Protein 3NFQ (pdb70)

Nearest PDB structures (foldseek):
  3nfq-assembly2_B  TM=1.005E+00  e=5.146E-19  Saccharomyces cerevisiae
  3o8z-assembly1_A  TM=9.812E-01  e=5.361E-17  Saccharomyces cerevisiae
  7xn7-assembly1_n  TM=9.294E-01  e=1.028E-11  Komagataella phaffii
  2xpp-assembly1_A  TM=8.435E-01  e=1.116E-07  Encephalitozoon cuniculi
  9eh1-assembly1_O  TM=8.289E-01  e=1.375E-07  Homo sapiens

InterPro domains:
  IPR017923 Transcription factor IIS, N-terminal [PF08711] (244-293)
  IPR017923 Transcription factor IIS, N-terminal [PS51319] (219-296)
  IPR035441 TFIIS/LEDGF domain superfamily [G3DSA:1.20.930.10] (183-290)
  IPR051037 RNA Polymerase II Transcription Factor IWS1 [PTHR46010] (23-402)

Sequence (286 aa):
DDLEQYLDEKILRLKDENIAAQLDIDTLNKRIETGDTSLIAQKVKLLPKVVSVLSKANLADTILDNNLLQSVRIWLEPLPDGSLPSFEIQKSLFAALNDLPVKTEHLKESGLGRVVIFYTKSKRVEAQLARLAEKLIAEWTRPIIDDLEQYLDEKILRLKDENIAAQLDIDTLNKRIETGDTSLIAQKVKLLPKVVSVLSKANLADTILDNNLLQSVRIWLEPLPDGSLPSFEIQKSLFAALNDLPVKTEHLKESGLGRVVIFYTKSKRVEAQLARLAEKLIAEWT

CATH classification: 1.20.5.170 (+1 more: 1.20.930.10)

B-factor: mean 34.69, std 15.18, range [10.26, 82.19]

Organism: Saccharomyces cerevisiae (strain ATCC 204508 / S288c) (NCBI:txid559292)

Foldseek 3Di:
DVVLVVLLVVLVVLLVLVVQLVQQVVQVVVCVVPVDPVGHGSCVVCLVVVLVQLQDPVSLCSCQVNLSLLSLQSQAAADPVRDGDDPVSLVSSLVSLLPHQAAPVSCVVNVNLVSLCVLLDDPVHDVVSNVSSVVSSCVRHDPPD/DVVLVVLLVVLVVLLVLCVQLVQQVVLVVVCVVVVDPVRHGRCVVCLVVVLVQLQDPVSLCSCQVNLSLLSLQSQAAADVVSDGHDPVSLVSSLVSLLPHPAEPVSCVSNVNLVSLVCLLPDPPHDVVSVVSSVVSNVVHD

Structure (mmCIF, N/CA/C/O backbone):
data_3NFQ
#
_entry.id   3NFQ
#
_cell.length_a   63.6
_cell.length_b   67.8
_cell.length_c   76.0
_cell.angle_alpha   90.0
_cell.angle_beta   90.0
_cell.angle_gamma   90.0
#
_symmetry.space_group_name_H-M   'P 21 21 21'
#
loop_
_entity.id
_entity.type
_entity.pdbx_description
1 polymer 'Transcription factor IWS1'
2 water water
#
loop_
_atom_site.group_PDB
_atom_site.id
_atom_site.type_symbol
_atom_site.label_atom_id
_atom_site.label_alt_id
_atom_site.label_comp_id
_atom_site.label_asym_id
_atom_site.label_entity_id
_atom_site.label_seq_id
_atom_site.pdbx_PDB_ins_code
_atom_site.Cartn_x
_atom_site.Cartn_y
_atom_site.Cartn_z
_atom_site.occupancy
_atom_site.B_iso_or_equiv
_atom_site.auth_seq_id
_atom_site.auth_comp_id
_atom_site.auth_asym_id
_atom_site.auth_atom_id
_atom_site.pdbx_PDB_model_num
ATOM 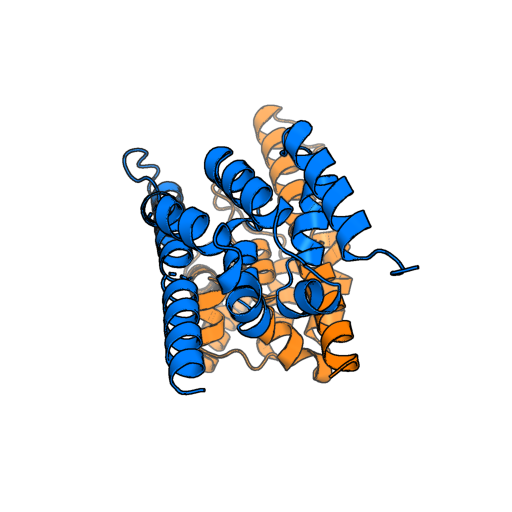1 N N . ASP A 1 8 ? 61.844 31.069 59.149 1.00 67.54 8 ASP A N 1
ATOM 2 C CA . ASP A 1 8 ? 61.786 30.310 57.849 1.00 67.67 8 ASP A CA 1
ATOM 3 C C . ASP A 1 8 ? 61.307 28.863 58.024 1.00 66.60 8 ASP A C 1
ATOM 4 O O . ASP A 1 8 ? 60.798 28.244 57.085 1.00 66.41 8 ASP A O 1
ATOM 9 N N . ASP A 1 9 ? 61.495 28.329 59.227 1.00 65.18 9 ASP A N 1
ATOM 10 C CA . ASP A 1 9 ? 60.677 27.228 59.701 1.00 63.69 9 ASP A CA 1
ATOM 11 C C . ASP A 1 9 ? 59.641 27.817 60.669 1.00 61.98 9 ASP A C 1
ATOM 12 O O . ASP A 1 9 ? 58.553 27.264 60.854 1.00 61.27 9 ASP A O 1
ATOM 17 N N . LEU A 1 10 ? 60.004 28.938 61.295 1.00 60.07 10 LEU A N 1
ATOM 18 C CA . LEU A 1 10 ? 59.048 29.756 62.027 1.00 58.45 10 LEU A CA 1
ATOM 19 C C . LEU A 1 10 ? 58.039 30.314 61.031 1.00 57.08 10 LEU A C 1
ATOM 20 O O . LEU A 1 10 ? 56.838 30.369 61.322 1.00 56.96 10 LEU A O 1
ATOM 25 N N . GLU A 1 11 ? 58.520 30.683 59.846 1.00 54.99 11 GLU A N 1
ATOM 26 C CA . GLU A 1 11 ? 57.646 31.182 58.785 1.00 53.48 11 GLU A CA 1
ATOM 27 C C . GLU A 1 11 ? 56.825 30.085 58.088 1.00 51.95 11 GLU A C 1
ATOM 28 O O . GLU A 1 11 ? 55.790 30.388 57.503 1.00 52.29 11 GLU A O 1
ATOM 34 N N . GLN A 1 12 ? 57.264 28.825 58.146 1.00 49.33 12 GLN A N 1
ATOM 35 C CA . GLN A 1 12 ? 56.473 27.717 57.594 1.00 47.08 12 GLN A CA 1
ATOM 36 C C . GLN A 1 12 ? 55.373 27.305 58.553 1.00 44.35 12 GLN A C 1
ATOM 37 O O . GLN A 1 12 ? 54.312 26.853 58.127 1.00 43.08 12 GLN A O 1
ATOM 43 N N . TYR A 1 13 ? 55.644 27.426 59.848 1.00 41.32 13 TYR A N 1
ATOM 44 C CA . TYR A 1 13 ? 54.651 27.167 60.867 1.00 39.87 13 TYR A CA 1
ATOM 45 C C . TYR A 1 13 ? 53.481 28.169 60.824 1.00 38.72 13 TYR A C 1
ATOM 46 O O . TYR A 1 13 ? 52.323 27.798 61.056 1.00 37.66 13 TYR A O 1
ATOM 55 N N . LEU A 1 14 ? 53.801 29.436 60.563 1.00 37.36 14 LEU A N 1
ATOM 56 C CA . LEU A 1 14 ? 52.781 30.472 60.426 1.00 36.51 14 LEU A CA 1
ATOM 57 C C . LEU A 1 14 ? 51.942 30.201 59.176 1.00 36.71 14 LEU A C 1
ATOM 58 O O . LEU A 1 14 ? 50.710 30.215 59.240 1.00 35.50 14 LEU A O 1
ATOM 63 N N . ASP A 1 15 ? 52.611 29.939 58.059 1.00 36.51 15 ASP A N 1
ATOM 64 C CA . ASP A 1 15 ? 51.928 29.563 56.817 1.00 38.05 15 ASP A CA 1
ATOM 65 C C . ASP A 1 15 ? 50.918 28.431 57.002 1.00 38.17 15 ASP A C 1
ATOM 66 O O . ASP A 1 15 ? 49.753 28.564 56.643 1.00 37.80 15 ASP A O 1
ATOM 71 N N . GLU A 1 16 ? 51.364 27.330 57.589 1.00 38.06 16 GLU A N 1
ATOM 72 C CA . GLU A 1 16 ? 50.516 26.184 57.811 1.00 39.04 16 GLU A CA 1
ATOM 73 C C . GLU A 1 16 ? 49.356 26.510 58.745 1.00 37.33 16 GLU A C 1
ATOM 74 O O . GLU A 1 16 ? 48.260 25.963 58.610 1.00 36.73 16 GLU A O 1
ATOM 80 N N . LYS A 1 17 ? 49.597 27.380 59.705 1.00 35.92 17 LYS A N 1
ATOM 81 C CA . LYS A 1 17 ? 48.551 27.777 60.630 1.00 35.25 17 LYS A CA 1
ATOM 82 C C . LYS A 1 17 ? 47.469 28.615 59.899 1.00 33.30 17 LYS A C 1
ATOM 83 O O . LYS A 1 17 ? 46.278 28.402 60.119 1.00 32.78 17 LYS A O 1
ATOM 89 N N . ILE A 1 18 ? 47.889 29.508 59.000 1.00 31.30 18 ILE A N 1
ATOM 90 C CA . ILE A 1 18 ? 46.939 30.312 58.191 1.00 29.72 18 ILE A CA 1
ATOM 91 C C . ILE A 1 18 ? 46.261 29.430 57.145 1.00 29.48 18 ILE A C 1
ATOM 92 O O . ILE A 1 18 ? 45.094 29.613 56.839 1.00 28.37 18 ILE A O 1
ATOM 97 N N . LEU A 1 19 ? 46.995 28.466 56.591 1.00 29.18 19 LEU A N 1
ATOM 98 C CA . LEU A 1 19 ? 46.402 27.567 55.588 1.00 28.58 19 LEU A CA 1
ATOM 99 C C . LEU A 1 19 ? 45.335 26.607 56.143 1.00 28.31 19 LEU A C 1
ATOM 100 O O . LEU A 1 19 ? 44.358 26.298 55.447 1.00 28.47 19 LEU A O 1
ATOM 105 N N . ARG A 1 20 ? 45.504 26.170 57.391 1.00 27.49 20 ARG A N 1
ATOM 106 C CA . ARG A 1 20 ? 44.514 25.412 58.123 1.00 28.40 20 ARG A CA 1
ATOM 107 C C . ARG A 1 20 ? 43.260 26.226 58.473 1.00 26.91 20 ARG A C 1
ATOM 108 O O . ARG A 1 20 ? 42.166 25.697 58.484 1.00 26.52 20 ARG A O 1
ATOM 116 N N . LEU A 1 21 ? 43.432 27.507 58.780 1.00 24.05 21 LEU A N 1
ATOM 117 C CA . LEU A 1 21 ? 42.272 28.363 58.994 1.00 22.02 21 LEU A CA 1
ATOM 118 C C . LEU A 1 21 ? 41.536 28.556 57.669 1.00 20.93 21 LEU A C 1
ATOM 119 O O . LEU A 1 21 ? 40.323 28.494 57.594 1.00 20.49 21 LEU A O 1
ATOM 124 N N . LYS A 1 22 ? 42.296 28.724 56.615 1.00 20.38 22 LYS A N 1
ATOM 125 C CA . LYS A 1 22 ? 41.729 28.882 55.299 1.00 21.33 22 LYS A CA 1
ATOM 126 C C . LYS A 1 22 ? 40.818 27.687 54.996 1.00 22.47 22 LYS A C 1
ATOM 127 O O . LYS A 1 22 ? 39.638 27.846 54.696 1.00 22.64 22 LYS A O 1
ATOM 133 N N . ASP A 1 23 ? 41.342 26.482 55.177 1.00 21.56 23 ASP A N 1
ATOM 134 C CA . ASP A 1 23 ? 40.535 25.257 55.027 1.00 22.41 23 ASP A CA 1
ATOM 135 C C . ASP A 1 23 ? 39.366 25.183 55.964 1.00 21.01 23 ASP A C 1
ATOM 136 O O . ASP A 1 23 ? 38.286 24.795 55.566 1.00 19.96 23 ASP A O 1
ATOM 141 N N . GLU A 1 24 ? 39.562 25.493 57.246 1.00 20.08 24 GLU A N 1
ATOM 142 C CA . GLU A 1 24 ? 38.438 25.465 58.142 1.00 20.06 24 GLU A CA 1
ATOM 143 C C . GLU A 1 24 ? 37.335 26.433 57.729 1.00 18.74 24 GLU A C 1
ATOM 144 O O . GLU A 1 24 ? 36.156 26.149 57.952 1.00 16.31 24 GLU A O 1
ATOM 158 N N . ASN A 1 26 ? 36.642 27.439 54.707 1.00 15.93 26 ASN A N 1
ATOM 159 C CA . ASN A 1 26 ? 35.935 26.908 53.536 1.00 17.28 26 ASN A CA 1
ATOM 160 C C . ASN A 1 26 ? 35.008 25.757 53.910 1.00 16.61 26 ASN A C 1
ATOM 161 O O . ASN A 1 26 ? 33.922 25.644 53.362 1.00 16.31 26 ASN A O 1
ATOM 166 N N . ILE A 1 27 ? 35.457 24.900 54.823 1.00 16.78 27 ILE A N 1
ATOM 167 C CA . ILE A 1 27 ? 34.615 23.766 55.264 1.00 17.09 27 ILE A CA 1
ATOM 168 C C . ILE A 1 27 ? 33.387 24.321 55.961 1.00 15.79 27 ILE A C 1
ATOM 169 O O . ILE A 1 27 ? 32.270 23.900 55.736 1.00 16.49 27 ILE A O 1
ATOM 174 N N . ALA A 1 28 ? 33.568 25.315 56.811 1.00 15.62 28 ALA A N 1
ATOM 175 C CA . ALA A 1 28 ? 32.378 25.900 57.464 1.00 14.50 28 ALA A CA 1
ATOM 176 C C . ALA A 1 28 ? 31.396 26.513 56.492 1.00 15.06 28 ALA A C 1
ATOM 177 O O . ALA A 1 28 ? 30.165 26.375 56.628 1.00 13.84 28 ALA A O 1
ATOM 179 N N . ALA A 1 29 ? 31.914 27.191 55.462 1.00 14.62 29 ALA A N 1
ATOM 180 C CA . ALA A 1 29 ? 31.036 27.817 54.513 1.00 14.34 29 ALA A CA 1
ATOM 181 C C . ALA A 1 29 ? 30.216 26.796 53.685 1.00 14.27 29 ALA A C 1
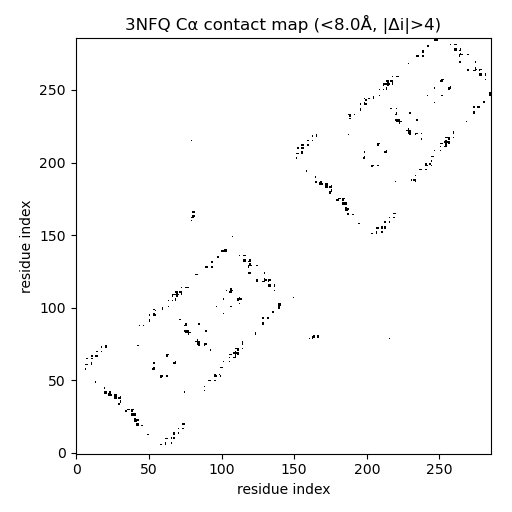ATOM 182 O O . ALA A 1 29 ? 29.004 27.010 53.402 1.00 14.96 29 ALA A O 1
ATOM 184 N N . GLN A 1 30 ? 30.897 25.723 53.268 1.00 15.15 30 GLN A N 1
ATOM 185 C CA . GLN A 1 30 ? 30.245 24.611 52.547 1.00 16.31 30 GLN A CA 1
ATOM 186 C C . GLN A 1 30 ? 29.227 23.909 53.433 1.00 15.99 30 GLN A C 1
ATOM 187 O O . GLN A 1 30 ? 28.113 23.670 53.039 1.00 15.05 30 GLN A O 1
ATOM 193 N N . LEU A 1 31 ? 29.593 23.608 54.661 1.00 15.94 31 LEU A N 1
ATOM 194 C CA . LEU A 1 31 ? 28.571 23.025 55.564 1.00 17.27 31 LEU A CA 1
ATOM 195 C C . LEU A 1 31 ? 27.326 23.894 55.718 1.00 18.07 31 LEU A C 1
ATOM 196 O O . LEU A 1 31 ? 26.189 23.392 55.667 1.00 17.99 31 LEU A O 1
ATOM 201 N N . ASP A 1 32 ? 27.521 25.196 55.927 1.00 16.72 32 ASP A N 1
ATOM 202 C CA . ASP A 1 32 ? 26.400 26.125 56.052 1.00 17.02 32 ASP A CA 1
ATOM 203 C C . ASP A 1 32 ? 25.560 26.200 54.756 1.00 18.88 32 ASP A C 1
ATOM 204 O O . ASP A 1 32 ? 24.342 26.250 54.806 1.00 20.41 32 ASP A O 1
ATOM 209 N N . ILE A 1 33 ? 26.198 26.199 53.600 1.00 19.27 33 ILE A N 1
ATOM 210 C CA . ILE A 1 33 ? 25.419 26.154 52.381 1.00 20.80 33 ILE A CA 1
ATOM 211 C C . ILE A 1 33 ? 24.538 24.856 52.329 1.00 21.93 33 ILE A C 1
ATOM 212 O O . ILE A 1 33 ? 23.351 24.892 51.918 1.00 22.28 33 ILE A O 1
ATOM 217 N N . ASP A 1 34 ? 25.111 23.715 52.734 1.00 22.29 34 ASP A N 1
ATOM 218 C CA . ASP A 1 34 ? 24.347 22.468 52.740 1.00 23.51 34 ASP A CA 1
ATOM 219 C C . ASP A 1 34 ? 23.153 22.624 53.644 1.00 23.53 34 ASP A C 1
ATOM 220 O O . ASP A 1 34 ? 22.037 22.236 53.278 1.00 23.16 34 ASP A O 1
ATOM 225 N N . THR A 1 35 ? 23.367 23.187 54.838 1.00 22.08 35 THR A N 1
ATOM 226 C CA . THR A 1 35 ? 22.270 23.375 55.780 1.00 23.40 35 THR A CA 1
ATOM 227 C C . THR A 1 35 ? 21.159 24.298 55.272 1.00 24.83 35 THR A C 1
ATOM 228 O O . THR A 1 35 ? 19.929 24.009 55.437 1.00 23.45 35 THR A O 1
ATOM 232 N N . LEU A 1 36 ? 21.581 25.408 54.666 1.00 26.48 36 LEU A N 1
ATOM 233 C CA . LEU A 1 36 ? 20.629 26.338 54.081 1.00 27.52 36 LEU A CA 1
ATOM 234 C C . LEU A 1 36 ? 19.776 25.623 53.033 1.00 29.60 36 LEU A C 1
ATOM 235 O O . LEU A 1 36 ? 18.545 25.721 53.068 1.00 30.83 36 LEU A O 1
ATOM 240 N N . ASN A 1 37 ? 20.411 24.916 52.106 1.00 30.84 37 ASN A N 1
ATOM 241 C CA . ASN A 1 37 ? 19.687 24.149 51.093 1.00 32.80 37 ASN A CA 1
ATOM 242 C C . ASN A 1 37 ? 18.689 23.138 51.683 1.00 34.43 37 ASN A C 1
ATOM 243 O O . ASN A 1 37 ? 17.589 23.001 51.165 1.00 34.76 37 ASN A O 1
ATOM 248 N N . LYS A 1 38 ? 19.085 22.444 52.749 1.00 34.61 38 LYS A N 1
ATOM 249 C CA . LYS A 1 38 ? 18.197 21.559 53.485 1.00 36.57 38 LYS A CA 1
ATOM 250 C C . LYS A 1 38 ? 17.011 22.297 54.132 1.00 37.17 38 LYS A C 1
ATOM 251 O O . LYS A 1 38 ? 15.859 21.853 54.023 1.00 36.67 38 LYS A O 1
ATOM 257 N N . ARG A 1 39 ? 17.282 23.417 54.811 1.00 37.61 39 ARG A N 1
ATOM 258 C CA . ARG A 1 39 ? 16.235 24.228 55.425 1.00 38.86 39 ARG A CA 1
ATOM 259 C C . ARG A 1 39 ? 15.231 24.675 54.364 1.00 39.86 39 ARG A C 1
ATOM 260 O O . ARG A 1 39 ? 14.027 24.715 54.627 1.00 39.61 39 ARG A O 1
ATOM 268 N N . ILE A 1 40 ? 15.748 25.004 53.180 1.00 40.84 40 ILE A N 1
ATOM 269 C CA . ILE A 1 40 ? 14.940 25.406 52.029 1.00 42.71 40 ILE A CA 1
ATOM 270 C C . ILE A 1 40 ? 14.125 24.212 51.506 1.00 43.55 40 ILE A C 1
ATOM 271 O O . ILE A 1 40 ? 12.909 24.282 51.395 1.00 44.44 40 ILE A O 1
ATOM 276 N N . GLU A 1 41 ? 14.795 23.115 51.183 1.00 44.78 41 GLU A N 1
ATOM 277 C CA . GLU A 1 41 ? 14.097 21.947 50.681 1.00 45.80 41 GLU A CA 1
ATOM 278 C C . GLU A 1 41 ? 13.009 21.439 51.623 1.00 45.58 41 GLU A C 1
ATOM 279 O O . GLU A 1 41 ? 11.902 21.133 51.179 1.00 46.44 41 GLU A O 1
ATOM 285 N N . THR A 1 42 ? 13.298 21.376 52.916 1.00 44.44 42 THR A N 1
ATOM 286 C CA . THR A 1 42 ? 12.377 20.778 53.887 1.00 43.23 42 THR A CA 1
ATOM 287 C C . THR A 1 42 ? 11.444 21.754 54.568 1.00 42.54 42 THR A C 1
ATOM 288 O O . THR A 1 42 ? 10.481 21.335 55.206 1.00 43.24 42 THR A O 1
ATOM 292 N N . GLY A 1 43 ? 11.719 23.053 54.462 1.00 40.97 43 GLY A N 1
ATOM 293 C CA . GLY A 1 43 ? 10.933 24.055 55.172 1.00 39.00 43 GLY A CA 1
ATOM 294 C C . GLY A 1 43 ? 10.992 23.985 56.690 1.00 37.86 43 GLY A C 1
ATOM 295 O O . GLY A 1 43 ? 10.181 24.629 57.382 1.00 37.98 43 GLY A O 1
ATOM 296 N N . ASP A 1 44 ? 11.971 23.246 57.220 1.00 37.27 44 ASP A N 1
ATOM 297 C CA . ASP A 1 44 ? 12.130 23.063 58.671 1.00 35.44 44 ASP A CA 1
ATOM 298 C C . ASP A 1 44 ? 12.971 24.174 59.285 1.00 35.87 44 ASP A C 1
ATOM 299 O O . ASP A 1 44 ? 14.189 24.228 59.101 1.00 35.97 44 ASP A O 1
ATOM 304 N N . THR A 1 45 ? 12.346 25.067 60.028 1.00 35.06 45 THR A N 1
ATOM 305 C CA . THR A 1 45 ? 13.063 26.259 60.434 1.00 35.45 45 THR A CA 1
ATOM 306 C C . THR A 1 45 ? 13.877 26.002 61.680 1.00 34.63 45 THR A C 1
ATOM 307 O O . THR A 1 45 ? 14.544 26.930 62.198 1.00 35.31 45 THR A O 1
ATOM 311 N N . SER A 1 46 ? 13.861 24.752 62.164 1.00 32.94 46 SER A N 1
ATOM 312 C CA . SER A 1 46 ? 14.725 24.401 63.316 1.00 31.73 46 SER A CA 1
ATOM 313 C C . SER A 1 46 ? 16.163 24.066 62.847 1.00 29.99 46 SER A C 1
ATOM 314 O O . SER A 1 46 ? 17.043 23.911 63.684 1.00 29.94 46 SER A O 1
ATOM 317 N N . LEU A 1 47 ? 16.357 23.943 61.529 1.00 28.21 47 LEU A N 1
ATOM 318 C CA . LEU A 1 47 ? 17.673 23.813 60.903 1.00 28.35 47 LEU A CA 1
ATOM 319 C C . LEU A 1 47 ? 18.244 25.184 60.611 1.00 27.94 47 LEU A C 1
ATOM 320 O O . LEU A 1 47 ? 17.647 25.963 59.853 1.00 28.89 47 LEU A O 1
ATOM 325 N N . ILE A 1 48 ? 19.402 25.473 61.187 1.00 26.11 48 ILE A N 1
ATOM 326 C CA . ILE A 1 48 ? 20.007 26.774 60.978 1.00 25.56 48 ILE A CA 1
ATOM 327 C C . ILE A 1 48 ? 21.518 26.615 60.836 1.00 24.11 48 ILE A C 1
ATOM 328 O O . ILE A 1 48 ? 22.144 25.871 61.594 1.00 22.70 48 ILE A O 1
ATOM 333 N N . ALA A 1 49 ? 22.094 27.338 59.883 1.00 23.18 49 ALA A N 1
ATOM 334 C CA . ALA A 1 49 ? 23.535 27.271 59.622 1.00 24.01 49 ALA A CA 1
ATOM 335 C C . ALA A 1 49 ? 24.349 27.932 60.770 1.00 26.42 49 ALA A C 1
ATOM 336 O O . ALA A 1 49 ? 24.101 29.065 61.198 1.00 28.15 49 ALA A O 1
ATOM 346 N N . GLN A 1 51 ? 28.017 26.959 61.267 1.00 21.46 51 GLN A N 1
ATOM 347 C CA . GLN A 1 51 ? 29.437 26.651 61.295 1.00 18.48 51 GLN A CA 1
ATOM 348 C C . GLN A 1 51 ? 30.319 27.908 61.237 1.00 18.93 51 GLN A C 1
ATOM 349 O O . GLN A 1 51 ? 31.300 28.004 61.980 1.00 19.08 51 GLN A O 1
ATOM 355 N N . LYS A 1 52 ? 30.021 28.806 60.307 1.00 18.15 52 LYS A N 1
ATOM 356 C CA . LYS A 1 52 ? 30.758 30.077 60.236 1.00 18.39 52 LYS A CA 1
ATOM 357 C C . LYS A 1 52 ? 30.698 30.871 61.544 1.00 18.92 52 LYS A C 1
ATOM 358 O O . LYS A 1 52 ? 31.739 31.314 62.025 1.00 18.70 52 LYS A O 1
ATOM 364 N N . VAL A 1 53 ? 29.516 31.019 62.130 1.00 20.59 53 VAL A N 1
ATOM 365 C CA . VAL A 1 53 ? 29.426 31.800 63.398 1.00 23.20 53 VAL A CA 1
ATOM 366 C C . VAL A 1 53 ? 30.196 31.173 64.503 1.00 24.00 53 VAL A C 1
ATOM 367 O O . VAL A 1 53 ? 30.753 31.874 65.335 1.00 23.29 53 VAL A O 1
ATOM 371 N N . LYS A 1 54 ? 30.278 29.841 64.523 1.00 23.23 54 LYS A N 1
ATOM 372 C CA . LYS A 1 54 ? 31.094 29.228 65.546 1.00 23.15 54 LYS A CA 1
ATOM 373 C C . LYS A 1 54 ? 32.557 29.482 65.345 1.00 23.77 54 LYS A C 1
ATOM 374 O O . LYS A 1 54 ? 33.301 29.507 66.309 1.00 22.80 54 LYS A O 1
ATOM 380 N N . LEU A 1 55 ? 32.998 29.554 64.073 1.00 21.22 55 LEU A N 1
ATOM 381 C CA . LEU A 1 55 ? 34.375 29.795 63.761 1.00 20.28 55 LEU A CA 1
ATOM 382 C C . LEU A 1 55 ? 34.719 31.298 63.775 1.00 19.83 55 LEU A C 1
ATOM 383 O O . LEU A 1 55 ? 35.870 31.650 63.881 1.00 22.42 55 LEU A O 1
ATOM 388 N N . LEU A 1 56 ? 33.737 32.165 63.654 1.00 19.57 56 LEU A N 1
ATOM 389 C CA . LEU A 1 56 ? 34.014 33.610 63.494 1.00 20.09 56 LEU A CA 1
ATOM 390 C C . LEU A 1 56 ? 34.994 34.237 64.521 1.00 21.72 56 LEU A C 1
ATOM 391 O O . LEU A 1 56 ? 35.895 34.969 64.146 1.00 22.21 56 LEU A O 1
ATOM 396 N N . PRO A 1 57 ? 34.812 33.956 65.815 1.00 23.29 57 PRO A N 1
ATOM 397 C CA . PRO A 1 57 ? 35.749 34.471 66.843 1.00 24.52 57 PRO A CA 1
ATOM 398 C C . PRO A 1 57 ? 37.222 34.193 66.525 1.00 24.19 57 PRO A C 1
ATOM 399 O O . PRO A 1 57 ? 38.072 35.050 66.713 1.00 25.28 57 PRO A O 1
ATOM 403 N N . LYS A 1 58 ? 37.536 33.008 66.050 1.00 24.40 58 LYS A N 1
ATOM 404 C CA . LYS A 1 58 ? 38.886 32.691 65.666 1.00 24.76 58 LYS A CA 1
ATOM 405 C C . LYS A 1 58 ? 39.331 33.456 64.450 1.00 23.84 58 LYS A C 1
ATOM 406 O O . LYS A 1 58 ? 40.480 33.925 64.383 1.00 23.83 58 LYS A O 1
ATOM 412 N N . VAL A 1 59 ? 38.429 33.624 63.473 1.00 21.06 59 VAL A N 1
ATOM 413 C CA . VAL A 1 59 ? 38.810 34.327 62.289 1.00 20.26 59 VAL A CA 1
ATOM 414 C C . VAL A 1 59 ? 39.144 35.800 62.598 1.00 20.32 59 VAL A C 1
ATOM 415 O O . VAL A 1 59 ? 40.144 36.359 62.112 1.00 22.22 59 VAL A O 1
ATOM 419 N N . VAL A 1 60 ? 38.274 36.426 63.366 1.00 22.13 60 VAL A N 1
ATOM 420 C CA . VAL A 1 60 ? 38.454 37.817 63.805 1.00 22.37 60 VAL A CA 1
ATOM 421 C C . VAL A 1 60 ? 39.757 37.935 64.606 1.00 23.85 60 VAL A C 1
ATOM 422 O O . VAL A 1 60 ? 40.550 38.847 64.393 1.00 23.22 60 VAL A O 1
ATOM 426 N N . SER A 1 61 ? 39.968 37.024 65.539 1.00 25.74 61 SER A N 1
ATOM 427 C CA . SER A 1 61 ? 41.209 37.006 66.324 1.00 27.51 61 SER A CA 1
ATOM 428 C C . SER A 1 61 ? 42.485 36.998 65.479 1.00 27.50 61 SER A C 1
ATOM 429 O O . SER A 1 61 ? 43.348 37.879 65.596 1.00 27.34 61 SER A O 1
ATOM 432 N N . VAL A 1 62 ? 42.597 36.015 64.600 1.00 27.36 62 VAL A N 1
ATOM 433 C CA . VAL A 1 62 ? 43.700 35.920 63.653 1.00 26.88 62 VAL A CA 1
ATOM 434 C C . VAL A 1 62 ? 43.815 37.142 62.773 1.00 27.54 62 VAL A C 1
ATOM 435 O O . VAL A 1 62 ? 44.914 37.710 62.651 1.00 27.59 62 VAL A O 1
ATOM 439 N N . LEU A 1 63 ? 42.710 37.570 62.145 1.00 26.25 63 LEU A N 1
ATOM 440 C CA . LEU A 1 63 ? 42.782 38.696 61.228 1.00 25.60 63 LEU A CA 1
ATOM 441 C C . LEU A 1 63 ? 43.217 39.979 61.969 1.00 25.56 63 LEU A C 1
ATOM 442 O O . LEU A 1 63 ? 43.728 40.888 61.355 1.00 25.56 63 LEU A O 1
ATOM 447 N N . SER A 1 64 ? 43.037 40.022 63.291 1.00 26.34 64 SER A N 1
ATOM 448 C CA . SER A 1 64 ? 43.336 41.232 64.053 1.00 28.23 64 SER A CA 1
ATOM 449 C C . SER A 1 64 ? 44.807 41.299 64.466 1.00 28.79 64 SER A C 1
ATOM 450 O O . SER A 1 64 ? 45.254 42.336 64.958 1.00 30.69 64 SER A O 1
ATOM 453 N N . LYS A 1 65 ? 45.559 40.225 64.296 1.00 28.60 65 LYS A N 1
ATOM 454 C CA . LYS A 1 65 ? 46.950 40.205 64.770 1.00 29.83 65 LYS A CA 1
ATOM 455 C C . LYS A 1 65 ? 47.919 40.823 63.799 1.00 29.25 65 LYS A C 1
ATOM 456 O O . LYS A 1 65 ? 48.129 40.318 62.705 1.00 28.49 65 LYS A O 1
ATOM 462 N N . ALA A 1 66 ? 48.484 41.965 64.203 1.00 29.94 66 ALA A N 1
ATOM 463 C CA . ALA A 1 66 ? 49.371 42.748 63.346 1.00 30.31 66 ALA A CA 1
ATOM 464 C C . ALA A 1 66 ? 50.481 41.896 62.745 1.00 30.23 66 ALA A C 1
ATOM 465 O O . ALA A 1 66 ? 50.775 41.995 61.557 1.00 29.76 66 ALA A O 1
ATOM 467 N N . ASN A 1 67 ? 51.103 41.033 63.535 1.00 31.95 67 ASN A N 1
ATOM 468 C CA . ASN A 1 67 ? 52.230 40.282 62.959 1.00 33.85 67 ASN A CA 1
ATOM 469 C C . ASN A 1 67 ? 51.836 39.102 62.126 1.00 33.43 67 ASN A C 1
ATOM 470 O O . ASN A 1 67 ? 52.705 38.379 61.624 1.00 33.48 67 ASN A O 1
ATOM 475 N N . LEU A 1 68 ? 50.531 38.902 61.963 1.00 31.52 68 LEU A N 1
ATOM 476 C CA . LEU A 1 68 ? 50.078 37.862 61.062 1.00 30.03 68 LEU A CA 1
ATOM 477 C C . LEU A 1 68 ? 49.713 38.409 59.690 1.00 29.00 68 LEU A C 1
ATOM 478 O O . LEU A 1 68 ? 49.442 37.616 58.779 1.00 26.62 68 LEU A O 1
ATOM 483 N N . ALA A 1 69 ? 49.740 39.750 59.503 1.00 27.80 69 ALA A N 1
ATOM 484 C CA . ALA A 1 69 ? 49.299 40.358 58.223 1.00 27.76 69 ALA A CA 1
ATOM 485 C C . ALA A 1 69 ? 49.963 39.801 56.975 1.00 28.26 69 ALA A C 1
ATOM 486 O O . ALA A 1 69 ? 49.301 39.461 55.973 1.00 26.65 69 ALA A O 1
ATOM 488 N N . ASP A 1 70 ? 51.293 39.748 57.013 1.00 27.73 70 ASP A N 1
ATOM 489 C CA . ASP A 1 70 ? 52.068 39.169 55.925 1.00 28.82 70 ASP A CA 1
ATOM 490 C C . ASP A 1 70 ? 51.647 37.757 55.610 1.00 26.92 70 ASP A C 1
ATOM 491 O O . ASP A 1 70 ? 51.403 37.450 54.448 1.00 27.52 70 ASP A O 1
ATOM 496 N N . THR A 1 71 ? 51.542 36.895 56.626 1.00 26.59 71 THR A N 1
ATOM 497 C CA . THR A 1 71 ? 51.161 35.496 56.395 1.00 27.06 71 THR A CA 1
ATOM 498 C C . THR A 1 71 ? 49.737 35.370 55.815 1.00 25.51 71 THR A C 1
ATOM 499 O O . THR A 1 71 ? 49.494 34.567 54.906 1.00 25.75 71 THR A O 1
ATOM 503 N N . ILE A 1 72 ? 48.816 36.155 56.384 1.00 23.78 72 ILE A N 1
ATOM 504 C CA . ILE A 1 72 ? 47.411 36.235 55.912 1.00 21.86 72 ILE A CA 1
ATOM 505 C C . ILE A 1 72 ? 47.426 36.627 54.459 1.00 21.92 72 ILE A C 1
ATOM 506 O O . ILE A 1 72 ? 46.811 35.951 53.621 1.00 21.94 72 ILE A O 1
ATOM 511 N N . LEU A 1 73 ? 48.133 37.699 54.144 1.00 22.24 73 LEU A N 1
ATOM 512 C CA . LEU A 1 73 ? 48.114 38.198 52.753 1.00 24.54 73 LEU A CA 1
ATOM 513 C C . LEU A 1 73 ? 48.863 37.277 51.798 1.00 26.72 73 LEU A C 1
ATOM 514 O O . LEU A 1 73 ? 48.428 37.042 50.657 1.00 27.62 73 LEU A O 1
ATOM 519 N N . ASP A 1 74 ? 50.003 36.762 52.231 1.00 28.52 74 ASP A N 1
ATOM 520 C CA . ASP A 1 74 ? 50.799 35.879 51.358 1.00 30.04 74 ASP A CA 1
ATOM 521 C C . ASP A 1 74 ? 50.137 34.541 51.065 1.00 29.77 74 ASP A C 1
ATOM 522 O O . ASP A 1 74 ? 50.352 33.995 49.991 1.00 31.73 74 ASP A O 1
ATOM 527 N N . ASN A 1 75 ? 49.334 34.007 51.988 1.00 28.58 75 ASN A N 1
ATOM 528 C CA . ASN A 1 75 ? 48.648 32.717 51.780 1.00 26.23 75 ASN A CA 1
ATOM 529 C C . ASN A 1 75 ? 47.205 32.773 51.260 1.00 26.09 75 ASN A C 1
ATOM 530 O O . ASN A 1 75 ? 46.490 31.777 51.341 1.00 25.11 75 ASN A O 1
ATOM 535 N N . ASN A 1 76 ? 46.783 33.943 50.772 1.00 24.33 76 ASN A N 1
ATOM 536 C CA . ASN A 1 76 ? 45.476 34.133 50.164 1.00 23.60 76 ASN A CA 1
ATOM 537 C C . ASN A 1 76 ? 44.337 33.742 51.103 1.00 20.81 76 ASN A C 1
ATOM 538 O O . ASN A 1 76 ? 43.309 33.222 50.666 1.00 20.89 76 ASN A O 1
ATOM 543 N N . LEU A 1 77 ? 44.495 33.988 52.401 1.00 19.76 77 LEU A N 1
ATOM 544 C CA . LEU A 1 77 ? 43.386 33.818 53.299 1.00 19.89 77 LEU A CA 1
ATOM 545 C C . LEU A 1 77 ? 42.182 34.705 52.911 1.00 18.56 77 LEU A C 1
ATOM 546 O O . LEU A 1 77 ? 41.028 34.368 53.166 1.00 18.97 77 LEU A O 1
ATOM 551 N N . LEU A 1 78 ? 42.437 35.833 52.274 1.00 17.06 78 LEU A N 1
ATOM 552 C CA . LEU A 1 78 ? 41.308 36.694 51.835 1.00 16.50 78 LEU A CA 1
ATOM 553 C C . LEU A 1 78 ? 40.344 35.994 50.884 1.00 14.52 78 LEU A C 1
ATOM 554 O O . LEU A 1 78 ? 39.202 36.364 50.739 1.00 14.37 78 LEU A O 1
ATOM 559 N N . GLN A 1 79 ? 40.802 34.925 50.253 1.00 16.50 79 GLN A N 1
ATOM 560 C CA . GLN A 1 79 ? 39.891 34.135 49.420 1.00 15.59 79 GLN A CA 1
ATOM 561 C C . GLN A 1 79 ? 38.769 33.550 50.242 1.00 15.67 79 GLN A C 1
ATOM 562 O O . GLN A 1 79 ? 37.623 33.517 49.835 1.00 15.22 79 GLN A O 1
ATOM 568 N N . SER A 1 80 ? 39.131 32.968 51.366 1.00 15.55 80 SER A N 1
ATOM 569 C CA . SER A 1 80 ? 38.128 32.426 52.280 1.00 16.46 80 SER A CA 1
ATOM 570 C C . SER A 1 80 ? 37.241 33.511 52.902 1.00 15.21 80 SER A C 1
ATOM 571 O O . SER A 1 80 ? 36.077 33.264 53.112 1.00 13.65 80 SER A O 1
ATOM 574 N N . VAL A 1 81 ? 37.812 34.673 53.213 1.00 14.13 81 VAL A N 1
ATOM 575 C CA . VAL A 1 81 ? 37.007 35.835 53.682 1.00 13.85 81 VAL A CA 1
ATOM 576 C C . VAL A 1 81 ? 36.025 36.230 52.630 1.00 12.52 81 VAL A C 1
ATOM 577 O O . VAL A 1 81 ? 34.841 36.445 52.889 1.00 12.98 81 VAL A O 1
ATOM 581 N N . ARG A 1 82 ? 36.482 36.248 51.387 1.00 13.29 82 ARG A N 1
ATOM 582 C CA . ARG A 1 82 ? 35.604 36.588 50.321 1.00 12.29 82 ARG A CA 1
ATOM 583 C C . ARG A 1 82 ? 34.485 35.594 50.185 1.00 12.55 82 ARG A C 1
ATOM 584 O O . ARG A 1 82 ? 33.345 35.974 49.901 1.00 12.27 82 ARG A O 1
ATOM 592 N N . ILE A 1 83 ? 34.791 34.306 50.354 1.00 12.24 83 ILE A N 1
ATOM 593 C CA . ILE A 1 83 ? 33.707 33.282 50.261 1.00 12.92 83 ILE A CA 1
ATOM 594 C C . ILE A 1 83 ? 32.628 33.484 51.352 1.00 12.89 83 ILE A C 1
ATOM 595 O O . ILE A 1 83 ? 31.426 33.317 51.111 1.00 12.01 83 ILE A O 1
ATOM 600 N N . TRP A 1 84 ? 33.055 33.824 52.573 1.00 12.28 84 TRP A N 1
ATOM 601 C CA . TRP A 1 84 ? 32.062 34.177 53.592 1.00 12.38 84 TRP A CA 1
ATOM 602 C C . TRP A 1 84 ? 31.181 35.376 53.233 1.00 12.71 84 TRP A C 1
ATOM 603 O O . TRP A 1 84 ? 29.996 35.370 53.528 1.00 13.36 84 TRP A O 1
ATOM 614 N N . LEU A 1 85 ? 31.730 36.384 52.548 1.00 13.46 85 LEU A N 1
ATOM 615 C CA . LEU A 1 85 ? 30.995 37.637 52.304 1.00 12.11 85 LEU A CA 1
ATOM 616 C C . LEU A 1 85 ? 30.148 37.546 51.048 1.00 12.44 85 LEU A C 1
ATOM 617 O O . LEU A 1 85 ? 29.168 38.273 50.904 1.00 12.19 85 LEU A O 1
ATOM 622 N N . GLU A 1 86 ? 30.556 36.698 50.118 1.00 14.21 86 GLU A N 1
ATOM 623 C CA . GLU A 1 86 ? 29.940 36.776 48.791 1.00 15.91 86 GLU A CA 1
ATOM 624 C C . GLU A 1 86 ? 28.472 36.413 48.792 1.00 16.00 86 GLU A C 1
ATOM 625 O O . GLU A 1 86 ? 28.012 35.546 49.568 1.00 16.27 86 GLU A O 1
ATOM 631 N N . PRO A 1 87 ? 27.703 37.074 47.911 1.00 15.63 87 PRO A N 1
ATOM 632 C CA . PRO A 1 87 ? 26.289 36.798 47.836 1.00 15.37 87 PRO A CA 1
ATOM 633 C C . PRO A 1 87 ? 26.048 35.454 47.219 1.00 16.18 87 PRO A C 1
ATOM 634 O O . PRO A 1 87 ? 26.834 34.989 46.375 1.00 15.86 87 PRO A O 1
ATOM 638 N N . LEU A 1 88 ? 24.923 34.863 47.584 1.00 17.63 88 LEU A N 1
ATOM 639 C CA . LEU A 1 88 ? 24.512 33.622 46.954 1.00 19.66 88 LEU A CA 1
ATOM 640 C C . LEU A 1 88 ? 23.869 34.061 45.645 1.00 18.90 88 LEU A C 1
ATOM 641 O O . LEU A 1 88 ? 23.629 35.247 45.442 1.00 20.09 88 LEU A O 1
ATOM 646 N N . PRO A 1 89 ? 23.581 33.103 44.771 1.00 21.22 89 PRO A N 1
ATOM 647 C CA . PRO A 1 89 ? 22.978 33.425 43.469 1.00 22.57 89 PRO A CA 1
ATOM 648 C C . PRO A 1 89 ? 21.659 34.214 43.498 1.00 24.70 89 PRO A C 1
ATOM 649 O O . PRO A 1 89 ? 21.433 35.068 42.612 1.00 26.68 89 PRO A O 1
ATOM 653 N N . ASP A 1 90 ? 20.815 34.000 44.510 1.00 25.93 90 ASP A N 1
ATOM 654 C CA . ASP A 1 90 ? 19.608 34.836 44.720 1.00 26.89 90 ASP A CA 1
ATOM 655 C C . ASP A 1 90 ? 19.867 36.214 45.289 1.00 27.39 90 ASP A C 1
ATOM 656 O O . ASP A 1 90 ? 18.935 37.015 45.474 1.00 27.12 90 ASP A O 1
ATOM 661 N N . GLY A 1 91 ? 21.142 36.513 45.557 1.00 26.69 91 GLY A N 1
ATOM 662 C CA . GLY A 1 91 ? 21.531 37.840 45.964 1.00 25.34 91 GLY A CA 1
ATOM 663 C C . GLY A 1 91 ? 21.631 38.005 47.460 1.00 25.73 91 GLY A C 1
ATOM 664 O O . GLY A 1 91 ? 22.033 39.071 47.928 1.00 26.07 91 GLY A O 1
ATOM 665 N N . SER A 1 92 ? 21.310 36.946 48.206 1.00 24.63 92 SER A N 1
ATOM 666 C CA . SER A 1 92 ? 21.268 37.054 49.671 1.00 24.98 92 SER A CA 1
ATOM 667 C C . SER A 1 92 ? 22.675 37.020 50.294 1.00 23.19 92 SER A C 1
ATOM 668 O O . SER A 1 92 ? 23.629 36.464 49.728 1.00 22.93 92 SER A O 1
ATOM 671 N N . LEU A 1 93 ? 22.783 37.612 51.482 1.00 21.94 93 LEU A N 1
ATOM 672 C CA . LEU A 1 93 ? 24.050 37.884 52.081 1.00 19.90 93 LEU A CA 1
ATOM 673 C C . LEU A 1 93 ? 24.194 37.132 53.414 1.00 18.47 93 LEU A C 1
ATOM 674 O O . LEU A 1 93 ? 23.186 36.677 53.971 1.00 19.13 93 LEU A O 1
ATOM 679 N N . PRO A 1 94 ? 25.426 36.988 53.911 1.00 16.61 94 PRO A N 1
ATOM 680 C CA . PRO A 1 94 ? 25.504 36.409 55.283 1.00 15.28 94 PRO A CA 1
ATOM 681 C C . PRO A 1 94 ? 24.896 37.360 56.282 1.00 15.46 94 PRO A C 1
ATOM 682 O O . PRO A 1 94 ? 24.491 38.472 55.957 1.00 15.06 94 PRO A O 1
ATOM 686 N N . SER A 1 95 ? 24.899 36.956 57.562 1.00 15.12 95 SER A N 1
ATOM 687 C CA . SER A 1 95 ? 24.271 37.771 58.539 1.00 16.17 95 SER A CA 1
ATOM 688 C C . SER A 1 95 ? 25.027 39.083 58.710 1.00 16.07 95 SER A C 1
ATOM 689 O O . SER A 1 95 ? 26.235 39.188 58.389 1.00 15.51 95 SER A O 1
ATOM 692 N N . PHE A 1 96 ? 24.335 40.064 59.295 1.00 16.16 96 PHE A N 1
ATOM 693 C CA . PHE A 1 96 ? 24.921 41.323 59.614 1.00 16.33 96 PHE A CA 1
ATOM 694 C C . PHE A 1 96 ? 26.167 41.144 60.484 1.00 16.65 96 PHE A C 1
ATOM 695 O O . PHE A 1 96 ? 27.171 41.830 60.294 1.00 15.80 96 PHE A O 1
ATOM 703 N N . GLU A 1 97 ? 26.088 40.248 61.481 1.00 15.96 97 GLU A N 1
ATOM 704 C CA . GLU A 1 97 ? 27.230 40.035 62.358 1.00 17.08 97 GLU A CA 1
ATOM 705 C C . GLU A 1 97 ? 28.492 39.547 61.657 1.00 17.48 97 GLU A C 1
ATOM 706 O O . GLU A 1 97 ? 29.588 39.997 61.974 1.00 17.71 97 GLU A O 1
ATOM 712 N N . ILE A 1 98 ? 28.323 38.668 60.663 1.00 15.90 98 ILE A N 1
ATOM 713 C CA . ILE A 1 98 ? 29.459 38.225 59.847 1.00 15.09 98 ILE A CA 1
ATOM 714 C C . ILE A 1 98 ? 29.989 39.382 58.958 1.00 15.29 98 ILE A C 1
ATOM 715 O O . ILE A 1 98 ? 31.203 39.596 58.839 1.00 14.22 98 ILE A O 1
ATOM 720 N N . GLN A 1 99 ? 29.079 40.141 58.348 1.00 14.67 99 GLN A N 1
ATOM 721 C CA . GLN A 1 99 ? 29.512 41.254 57.498 1.00 16.08 99 GLN A CA 1
ATOM 722 C C . GLN A 1 99 ? 30.292 42.265 58.316 1.00 16.21 99 GLN A C 1
ATOM 723 O O . GLN A 1 99 ? 31.384 42.642 57.955 1.00 17.28 99 GLN A O 1
ATOM 729 N N . LYS A 1 100 ? 29.723 42.681 59.436 1.00 15.83 100 LYS A N 1
ATOM 730 C CA . LYS A 1 100 ? 30.341 43.726 60.228 1.00 18.06 100 LYS A CA 1
ATOM 731 C C . LYS A 1 100 ? 31.669 43.270 60.844 1.00 16.87 100 LYS A C 1
ATOM 732 O O . LYS A 1 100 ? 32.664 44.016 60.854 1.00 16.54 100 LYS A O 1
ATOM 738 N N . SER A 1 101 ? 31.705 42.033 61.332 1.00 15.97 101 SER A N 1
ATOM 739 C CA . SER A 1 101 ? 32.954 41.526 61.907 1.00 16.90 101 SER A CA 1
ATOM 740 C C . SER A 1 101 ? 34.045 41.412 60.882 1.00 15.78 101 SER A C 1
ATOM 741 O O . SER A 1 101 ? 35.206 41.755 61.140 1.00 16.87 101 SER A O 1
ATOM 744 N N . LEU A 1 102 ? 33.709 40.858 59.723 1.00 14.81 102 LEU A N 1
ATOM 745 C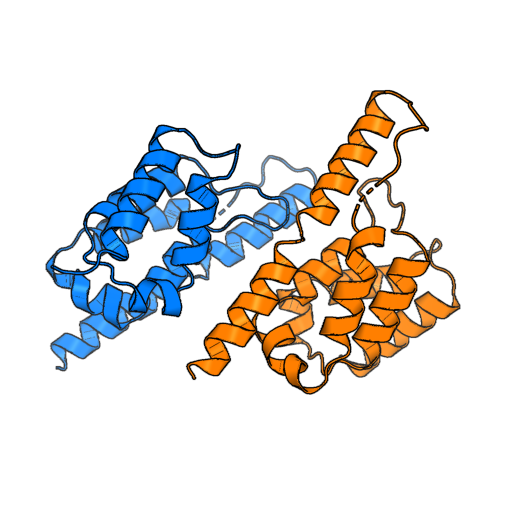 CA . LEU A 1 102 ? 34.750 40.758 58.679 1.00 14.35 102 LEU A CA 1
ATOM 746 C C . LEU A 1 102 ? 35.215 42.094 58.125 1.00 14.00 102 LEU A C 1
ATOM 747 O O . LEU A 1 102 ? 36.429 42.316 57.905 1.00 14.99 102 LEU A O 1
ATOM 752 N N . PHE A 1 103 ? 34.284 43.013 57.900 1.00 14.72 103 PHE A N 1
ATOM 753 C CA . PHE A 1 103 ? 34.679 44.304 57.375 1.00 15.41 103 PHE A CA 1
ATOM 754 C C . PHE A 1 103 ? 35.494 45.082 58.429 1.00 15.21 103 PHE A C 1
ATOM 755 O O . PHE A 1 103 ? 36.433 45.769 58.110 1.00 17.01 103 PHE A O 1
ATOM 763 N N . ALA A 1 104 ? 35.187 44.932 59.705 1.00 17.01 104 ALA A N 1
ATOM 764 C CA . ALA A 1 104 ? 36.001 45.624 60.689 1.00 18.27 104 ALA A CA 1
ATOM 765 C C . ALA A 1 104 ? 37.421 45.070 60.724 1.00 19.56 104 ALA A C 1
ATOM 766 O O . ALA A 1 104 ? 38.411 45.815 60.855 1.00 19.41 104 ALA A O 1
ATOM 768 N N . ALA A 1 105 ? 37.548 43.749 60.604 1.00 19.36 105 ALA A N 1
ATOM 769 C CA . ALA A 1 105 ? 38.858 43.124 60.526 1.00 20.55 105 ALA A CA 1
ATOM 770 C C . ALA A 1 105 ? 39.613 43.509 59.269 1.00 20.84 105 ALA A C 1
ATOM 771 O O . ALA A 1 105 ? 40.811 43.727 59.347 1.00 23.92 105 ALA A O 1
ATOM 773 N N . LEU A 1 106 ? 38.950 43.641 58.119 1.00 19.89 106 LEU A N 1
ATOM 774 C CA . LEU A 1 106 ? 39.616 44.024 56.872 1.00 20.58 106 LEU A CA 1
ATOM 775 C C . LEU A 1 106 ? 40.075 45.497 56.907 1.00 24.13 106 LEU A C 1
ATOM 776 O O . LEU A 1 106 ? 41.009 45.887 56.193 1.00 23.02 106 LEU A O 1
ATOM 781 N N . ASN A 1 107 ? 39.434 46.292 57.760 1.00 25.28 107 ASN A N 1
ATOM 782 C CA . ASN A 1 107 ? 39.729 47.721 57.826 1.00 27.73 107 ASN A CA 1
ATOM 783 C C . ASN A 1 107 ? 41.159 47.977 58.291 1.00 29.00 107 ASN A C 1
ATOM 784 O O . ASN A 1 107 ? 41.759 49.000 57.959 1.00 29.83 107 ASN A O 1
ATOM 789 N N . ASP A 1 108 ? 41.713 47.011 59.007 1.00 30.84 108 ASP A N 1
ATOM 790 C CA . ASP A 1 108 ? 43.042 47.080 59.590 1.00 31.86 108 ASP A CA 1
ATOM 791 C C . ASP A 1 108 ? 44.170 46.360 58.793 1.00 30.70 108 ASP A C 1
ATOM 792 O O . ASP A 1 108 ? 45.338 46.445 59.174 1.00 31.06 108 ASP A O 1
ATOM 797 N N . LEU A 1 109 ? 43.831 45.653 57.716 1.00 28.07 109 LEU A N 1
ATOM 798 C CA . LEU A 1 109 ? 44.782 44.861 56.960 1.00 26.55 109 LEU A CA 1
ATOM 799 C C . LEU A 1 109 ? 45.339 45.651 55.805 1.00 25.09 109 LEU A C 1
ATOM 800 O O . LEU A 1 109 ? 44.580 46.341 55.139 1.00 25.53 109 LEU A O 1
ATOM 805 N N . PRO A 1 110 ? 46.667 45.581 55.572 1.00 25.70 110 PRO A N 1
ATOM 806 C CA . PRO A 1 110 ? 47.231 46.331 54.447 1.00 25.27 110 PRO A CA 1
ATOM 807 C C . PRO A 1 110 ? 46.957 45.742 53.036 1.00 25.37 110 PRO A C 1
ATOM 808 O O . PRO A 1 110 ? 47.898 45.413 52.285 1.00 26.72 110 PRO A O 1
ATOM 812 N N . VAL A 1 111 ? 45.683 45.630 52.667 1.00 25.27 111 VAL A N 1
ATOM 813 C CA . VAL A 1 111 ? 45.306 45.028 51.376 1.00 23.95 111 VAL A CA 1
ATOM 814 C C . VAL A 1 111 ? 45.727 45.866 50.154 1.00 26.60 111 VAL A C 1
ATOM 815 O O . VAL A 1 111 ? 45.550 47.083 50.125 1.00 26.56 111 VAL A O 1
ATOM 819 N N . LYS A 1 112 ? 46.205 45.195 49.116 1.00 27.98 112 LYS A N 1
ATOM 820 C CA . LYS A 1 112 ? 46.577 45.860 47.866 1.00 29.54 112 LYS A CA 1
ATOM 821 C C . LYS A 1 112 ? 45.798 45.263 46.700 1.00 29.22 112 LYS A C 1
ATOM 822 O O . LYS A 1 112 ? 45.144 44.227 46.823 1.00 27.06 112 LYS A O 1
ATOM 828 N N . THR A 1 113 ? 45.887 45.914 45.548 1.00 30.11 113 THR A N 1
ATOM 829 C CA . THR A 1 113 ? 45.185 45.451 44.375 1.00 31.15 113 THR A CA 1
ATOM 830 C C . THR A 1 113 ? 45.490 43.969 44.066 1.00 30.45 113 THR A C 1
ATOM 831 O O . THR A 1 113 ? 44.588 43.217 43.744 1.00 29.79 113 THR A O 1
ATOM 835 N N . GLU A 1 114 ? 46.738 43.544 44.200 1.00 30.32 114 GLU A N 1
ATOM 836 C CA . GLU A 1 114 ? 47.072 42.157 43.855 1.00 30.71 114 GLU A CA 1
ATOM 837 C C . GLU A 1 114 ? 46.343 41.119 44.722 1.00 29.74 114 GLU A C 1
ATOM 838 O O . GLU A 1 114 ? 45.968 40.036 44.239 1.00 28.84 114 GLU A O 1
ATOM 844 N N . HIS A 1 115 ? 46.160 41.441 46.001 1.00 27.03 115 HIS A N 1
ATOM 845 C CA . HIS A 1 115 ? 45.390 40.559 46.881 1.00 26.29 115 HIS A CA 1
ATOM 846 C C . HIS A 1 115 ? 43.931 40.519 46.511 1.00 25.77 115 HIS A C 1
ATOM 847 O O . HIS A 1 115 ? 43.332 39.456 46.569 1.00 26.28 115 HIS A O 1
ATOM 854 N N . LEU A 1 116 ? 43.349 41.664 46.162 1.00 25.30 116 LEU A N 1
ATOM 855 C CA . LEU A 1 116 ? 41.949 41.696 45.712 1.00 27.24 116 LEU A CA 1
ATOM 856 C C . LEU A 1 116 ? 41.730 40.809 44.475 1.00 28.33 116 LEU A C 1
ATOM 857 O O . LEU A 1 116 ? 40.700 40.143 44.342 1.00 28.47 116 LEU A O 1
ATOM 862 N N . LYS A 1 117 ? 42.688 40.849 43.557 1.00 29.29 117 LYS A N 1
ATOM 863 C CA . LYS A 1 117 ? 42.587 40.088 42.318 1.00 30.17 117 LYS A CA 1
ATOM 864 C C . LYS A 1 117 ? 42.674 38.611 42.614 1.00 29.14 117 LYS A C 1
ATOM 865 O O . LYS A 1 117 ? 41.860 37.829 42.148 1.00 30.11 117 LYS A O 1
ATOM 871 N N . GLU A 1 118 ? 43.618 38.241 43.450 1.00 26.78 118 GLU A N 1
ATOM 872 C CA . GLU A 1 118 ? 43.930 36.859 43.676 1.00 26.43 118 GLU A CA 1
ATOM 873 C C . GLU A 1 118 ? 42.836 36.163 44.536 1.00 24.17 118 GLU A C 1
ATOM 874 O O . GLU A 1 118 ? 42.531 34.970 44.388 1.00 22.25 118 GLU A O 1
ATOM 880 N N . SER A 1 119 ? 42.205 36.948 45.394 1.00 21.66 119 SER A N 1
ATOM 881 C CA . SER A 1 119 ? 41.203 36.418 46.304 1.00 19.43 119 SER A CA 1
ATOM 882 C C . SER A 1 119 ? 39.794 36.536 45.772 1.00 19.58 119 SER A C 1
ATOM 883 O O . SER A 1 119 ? 38.887 35.890 46.285 1.00 19.14 119 SER A O 1
ATOM 886 N N . GLY A 1 120 ? 39.601 37.362 44.741 1.00 19.11 120 GLY A N 1
ATOM 887 C CA . GLY A 1 120 ? 38.267 37.732 44.265 1.00 18.77 120 GLY A CA 1
ATOM 888 C C . GLY A 1 120 ? 37.529 38.692 45.178 1.00 17.57 120 GLY A C 1
ATOM 889 O O . GLY A 1 120 ? 36.367 38.981 44.958 1.00 16.38 120 GLY A O 1
ATOM 890 N N . LEU A 1 121 ? 38.186 39.142 46.252 1.00 16.94 121 LEU A N 1
ATOM 891 C CA . LEU A 1 121 ? 37.545 40.019 47.224 1.00 17.66 121 LEU A CA 1
ATOM 892 C C . LEU A 1 121 ? 37.168 41.353 46.603 1.00 17.32 121 LEU A C 1
ATOM 893 O O . LEU A 1 121 ? 36.189 41.936 46.993 1.00 16.50 121 LEU A O 1
ATOM 898 N N . GLY A 1 122 ? 37.939 41.830 45.617 1.00 18.87 122 GLY A N 1
ATOM 899 C CA . GLY A 1 122 ? 37.626 43.140 45.015 1.00 19.00 122 GLY A CA 1
ATOM 900 C C . GLY A 1 122 ? 36.210 43.169 44.488 1.00 18.54 122 GLY A C 1
ATOM 901 O O . GLY A 1 122 ? 35.474 44.118 44.762 1.00 18.50 122 GLY A O 1
ATOM 902 N N . ARG A 1 123 ? 35.819 42.184 43.664 1.00 18.46 123 ARG A N 1
ATOM 903 C CA . ARG A 1 123 ? 34.480 42.256 43.072 1.00 20.49 123 ARG A CA 1
ATOM 904 C C . ARG A 1 123 ? 33.368 42.072 44.055 1.00 17.70 123 ARG A C 1
ATOM 905 O O . ARG A 1 123 ? 32.306 42.619 43.866 1.00 17.88 123 ARG A O 1
ATOM 913 N N . VAL A 1 124 ? 33.650 41.361 45.142 1.00 17.28 124 VAL A N 1
ATOM 914 C CA . VAL A 1 124 ? 32.664 41.189 46.242 1.00 14.89 124 VAL A CA 1
ATOM 915 C C . VAL A 1 124 ? 32.491 42.504 47.056 1.00 13.07 124 VAL A C 1
ATOM 916 O O . VAL A 1 124 ? 31.367 42.941 47.318 1.00 13.44 124 VAL A O 1
ATOM 920 N N . VAL A 1 125 ? 33.594 43.175 47.365 1.00 15.31 125 VAL A N 1
ATOM 921 C CA . VAL A 1 125 ? 33.516 44.453 48.099 1.00 15.59 125 VAL A CA 1
ATOM 922 C C . VAL A 1 125 ? 32.806 45.504 47.224 1.00 16.99 125 VAL A C 1
ATOM 923 O O . VAL A 1 125 ? 31.961 46.290 47.711 1.00 16.17 125 VAL A O 1
ATOM 927 N N . ILE A 1 126 ? 33.078 45.496 45.921 1.00 16.70 126 ILE A N 1
ATOM 928 C CA . ILE A 1 126 ? 32.334 46.384 45.026 1.00 18.56 126 ILE A CA 1
ATOM 929 C C . ILE A 1 126 ? 30.819 46.097 45.104 1.00 18.67 126 ILE A C 1
ATOM 930 O O . ILE A 1 126 ? 30.002 47.017 45.194 1.00 18.60 126 ILE A O 1
ATOM 935 N N . PHE A 1 127 ? 30.432 44.818 45.080 1.00 16.69 127 PHE A N 1
ATOM 936 C CA . PHE A 1 127 ? 29.044 44.437 45.187 1.00 16.42 127 PHE A CA 1
ATOM 937 C C . PHE A 1 127 ? 28.406 45.024 46.480 1.00 15.91 127 PHE A C 1
ATOM 938 O O . PHE A 1 127 ? 27.255 45.497 46.494 1.00 16.02 127 PHE A O 1
ATOM 946 N N . TYR A 1 128 ? 29.174 45.038 47.559 1.00 15.55 128 TYR A N 1
ATOM 947 C CA . TYR A 1 128 ? 28.645 45.601 48.835 1.00 15.99 128 TYR A CA 1
ATOM 948 C C . TYR A 1 128 ? 28.353 47.130 48.706 1.00 17.70 128 TYR A C 1
ATOM 949 O O . TYR A 1 128 ? 27.451 47.660 49.371 1.00 16.00 128 TYR A O 1
ATOM 958 N N . THR A 1 129 ? 29.107 47.808 47.830 1.00 19.65 129 THR A N 1
ATOM 959 C CA . THR A 1 129 ? 28.899 49.272 47.625 1.00 21.48 129 THR A CA 1
ATOM 960 C C . THR A 1 129 ? 27.595 49.601 46.912 1.00 23.85 129 THR A C 1
ATOM 961 O O . THR A 1 129 ? 27.062 50.735 47.063 1.00 24.35 129 THR A O 1
ATOM 965 N N . LYS A 1 130 ? 27.071 48.605 46.192 1.00 25.38 130 LYS A N 1
ATOM 966 C CA . LYS A 1 130 ? 25.877 48.714 45.311 1.00 27.98 130 LYS A CA 1
ATOM 967 C C . LYS A 1 130 ? 24.594 48.005 45.758 1.00 28.54 130 LYS A C 1
ATOM 968 O O . LYS A 1 130 ? 23.485 48.488 45.468 1.00 29.20 130 LYS A O 1
ATOM 974 N N . SER A 1 131 ? 24.703 46.858 46.445 1.00 27.48 131 SER A N 1
ATOM 975 C CA . SER A 1 131 ? 23.529 46.048 46.740 1.00 26.63 131 SER A CA 1
ATOM 976 C C . SER A 1 131 ? 22.581 46.790 47.642 1.00 27.96 131 SER A C 1
ATOM 977 O O . SER A 1 131 ? 22.989 47.349 48.679 1.00 26.63 131 SER A O 1
ATOM 980 N N . LYS A 1 132 ? 21.301 46.760 47.277 1.00 28.43 132 LYS A N 1
ATOM 981 C CA . LYS A 1 132 ? 20.252 47.332 48.125 1.00 29.92 132 LYS A CA 1
ATOM 982 C C . LYS A 1 132 ? 20.075 46.621 49.445 1.00 29.16 132 LYS A C 1
ATOM 983 O O . LYS A 1 132 ? 19.396 47.131 50.328 1.00 29.35 132 LYS A O 1
ATOM 989 N N . ARG A 1 133 ? 20.670 45.450 49.595 1.00 27.00 133 ARG A N 1
ATOM 990 C CA . ARG A 1 133 ? 20.488 44.672 50.845 1.00 27.29 133 ARG A CA 1
ATOM 991 C C . ARG A 1 133 ? 21.458 45.010 51.962 1.00 25.41 133 ARG A C 1
ATOM 992 O O . ARG A 1 133 ? 21.345 44.465 53.086 1.00 26.02 133 ARG A O 1
ATOM 1000 N N . VAL A 1 134 ? 22.435 45.862 51.670 1.00 23.07 134 VAL A N 1
ATOM 1001 C CA . VAL A 1 134 ? 23.526 46.129 52.619 1.00 20.41 134 VAL A CA 1
ATOM 1002 C C . VAL A 1 134 ? 23.185 47.362 53.425 1.00 20.56 134 VAL A C 1
ATOM 1003 O O . VAL A 1 134 ? 22.704 48.310 52.895 1.00 19.85 134 VAL A O 1
ATOM 1007 N N . GLU A 1 135 ? 23.406 47.317 54.722 1.00 18.70 135 GLU A N 1
ATOM 1008 C CA . GLU A 1 135 ? 23.226 48.470 55.582 1.00 20.15 135 GLU A CA 1
ATOM 1009 C C . GLU A 1 135 ? 24.176 49.579 55.213 1.00 19.13 135 GLU A C 1
ATOM 1010 O O . GLU A 1 135 ? 25.323 49.325 54.915 1.00 17.99 135 GLU A O 1
ATOM 1016 N N . ALA A 1 136 ? 23.695 50.825 55.229 1.00 19.66 136 ALA A N 1
ATOM 1017 C CA . ALA A 1 136 ? 24.506 51.935 54.736 1.00 18.82 136 ALA A CA 1
ATOM 1018 C C . ALA A 1 136 ? 25.840 52.013 55.363 1.00 18.72 136 ALA A C 1
ATOM 1019 O O . ALA A 1 136 ? 26.824 52.324 54.685 1.00 20.58 136 ALA A O 1
ATOM 1021 N N . GLN A 1 137 ? 25.952 51.747 56.675 1.00 18.42 137 GLN A N 1
ATOM 1022 C CA . GLN A 1 137 ? 27.254 51.932 57.269 1.00 19.87 137 GLN A CA 1
ATOM 1023 C C . GLN A 1 137 ? 28.294 50.964 56.654 1.00 19.53 137 GLN A C 1
ATOM 1024 O O . GLN A 1 137 ? 29.447 51.319 56.504 1.00 19.42 137 GLN A O 1
ATOM 1030 N N . LEU A 1 138 ? 27.864 49.759 56.266 1.00 18.98 138 LEU A N 1
ATOM 1031 C CA . LEU A 1 138 ? 28.782 48.798 55.691 1.00 17.23 138 LEU A CA 1
ATOM 1032 C C . LEU A 1 138 ? 29.037 49.090 54.216 1.00 15.85 138 LEU A C 1
ATOM 1033 O O . LEU A 1 138 ? 30.147 48.900 53.773 1.00 18.00 138 LEU A O 1
ATOM 1038 N N . ALA A 1 139 ? 28.040 49.594 53.489 1.00 16.50 139 ALA A N 1
ATOM 1039 C CA . ALA A 1 139 ? 28.203 49.929 52.073 1.00 16.76 139 ALA A CA 1
ATOM 1040 C C . ALA A 1 139 ? 29.236 51.054 51.923 1.00 17.26 139 ALA A C 1
ATOM 1041 O O . ALA A 1 139 ? 30.120 51.008 51.055 1.00 15.04 139 ALA A O 1
ATOM 1043 N N . ARG A 1 140 ? 29.173 52.028 52.841 1.00 17.54 140 ARG A N 1
ATOM 1044 C CA . ARG A 1 140 ? 30.113 53.155 52.803 1.00 17.81 140 ARG A CA 1
ATOM 1045 C C . ARG A 1 140 ? 31.497 52.748 53.240 1.00 17.42 140 ARG A C 1
ATOM 1046 O O . ARG A 1 140 ? 32.491 53.230 52.745 1.00 16.11 140 ARG A O 1
ATOM 1054 N N . LEU A 1 141 ? 31.579 51.866 54.224 1.00 16.53 141 LEU A N 1
ATOM 1055 C CA . LEU A 1 141 ? 32.865 51.336 54.629 1.00 17.56 141 LEU A CA 1
ATOM 1056 C C . LEU A 1 141 ? 33.473 50.551 53.447 1.00 18.33 141 LEU A C 1
ATOM 1057 O O . LEU A 1 141 ? 34.666 50.705 53.154 1.00 19.68 141 LEU A O 1
ATOM 1062 N N . ALA A 1 142 ? 32.650 49.778 52.722 1.00 19.02 142 ALA A N 1
ATOM 1063 C CA . ALA A 1 142 ? 33.148 49.011 51.558 1.00 16.96 142 ALA A CA 1
ATOM 1064 C C . ALA A 1 142 ? 33.682 49.991 50.494 1.00 18.60 142 ALA A C 1
ATOM 1065 O O . ALA A 1 142 ? 34.704 49.765 49.904 1.00 18.14 142 ALA A O 1
ATOM 1067 N N . GLU A 1 143 ? 32.984 51.100 50.281 1.00 18.64 143 GLU A N 1
ATOM 1068 C CA . GLU A 1 143 ? 33.403 52.109 49.315 1.00 20.78 143 GLU A CA 1
ATOM 1069 C C . GLU A 1 143 ? 34.702 52.803 49.739 1.00 20.42 143 GLU A C 1
ATOM 1070 O O . GLU A 1 143 ? 35.558 53.056 48.903 1.00 18.95 143 GLU A O 1
ATOM 1076 N N . LYS A 1 144 ? 34.863 53.079 51.031 1.00 18.25 144 LYS A N 1
ATOM 1077 C CA . LYS A 1 144 ? 36.131 53.614 51.554 1.00 18.81 144 LYS A CA 1
ATOM 1078 C C . LYS A 1 144 ? 37.267 52.633 51.376 1.00 19.22 144 LYS A C 1
ATOM 1079 O O . LYS A 1 144 ? 38.379 53.008 50.995 1.00 17.43 144 LYS A O 1
ATOM 1085 N N . LEU A 1 145 ? 37.002 51.356 51.662 1.00 18.54 145 LEU A N 1
ATOM 1086 C CA . LEU A 1 145 ? 38.085 50.371 51.614 1.00 20.04 145 LEU A CA 1
ATOM 1087 C C . LEU A 1 145 ? 38.520 50.123 50.177 1.00 19.77 145 LEU A C 1
ATOM 1088 O O . LEU A 1 145 ? 39.709 50.016 49.907 1.00 21.13 145 LEU A O 1
ATOM 1093 N N . ILE A 1 146 ? 37.587 49.975 49.280 1.00 21.71 146 ILE A N 1
ATOM 1094 C CA . ILE A 1 146 ? 38.015 49.731 47.893 1.00 23.58 146 ILE A CA 1
ATOM 1095 C C . ILE A 1 146 ? 38.864 50.881 47.295 1.00 24.88 146 ILE A C 1
ATOM 1096 O O . ILE A 1 146 ? 39.827 50.644 46.541 1.00 25.59 146 ILE A O 1
ATOM 1101 N N . ALA A 1 147 ? 38.461 52.115 47.576 1.00 24.08 147 ALA A N 1
ATOM 1102 C CA . ALA A 1 147 ? 39.228 53.308 47.166 1.00 23.18 147 ALA A CA 1
ATOM 1103 C C . ALA A 1 147 ? 40.609 53.278 47.760 1.00 23.61 147 ALA A C 1
ATOM 1104 O O . ALA A 1 147 ? 41.608 53.540 47.085 1.00 25.69 147 ALA A O 1
ATOM 1106 N N . GLU A 1 148 ? 40.689 52.949 49.033 1.00 22.61 148 GLU A N 1
ATOM 1107 C CA . GLU A 1 148 ? 41.939 52.929 49.716 1.00 24.72 148 GLU A CA 1
ATOM 1108 C C . GLU A 1 148 ? 42.856 51.821 49.191 1.00 24.58 148 GLU A C 1
ATOM 1109 O O . GLU A 1 148 ? 44.056 52.042 48.951 1.00 23.87 148 GLU A O 1
ATOM 1115 N N . TRP A 1 149 ? 42.305 50.612 49.055 1.00 23.32 149 TRP A N 1
ATOM 1116 C CA . TRP A 1 149 ? 43.124 49.462 48.731 1.00 22.83 149 TRP A CA 1
ATOM 1117 C C . TRP A 1 149 ? 43.646 49.628 47.310 1.00 23.45 149 TRP A C 1
ATOM 1118 O O . TRP A 1 149 ? 44.729 49.153 47.008 1.00 25.34 149 TRP A O 1
ATOM 1129 N N . THR A 1 150 ? 42.883 50.303 46.465 1.00 24.04 150 THR A N 1
ATOM 1130 C CA . THR A 1 150 ? 43.309 50.484 45.050 1.00 25.08 150 THR A CA 1
ATOM 1131 C C . THR A 1 150 ? 43.976 51.869 44.794 1.00 27.65 150 THR A C 1
ATOM 1132 O O . THR A 1 150 ? 44.096 52.308 43.637 1.00 27.20 150 THR A O 1
ATOM 1136 N N . ARG A 1 151 ? 44.383 52.551 45.868 1.00 29.02 151 ARG A N 1
ATOM 1137 C CA . ARG A 1 151 ? 44.905 53.932 45.748 1.00 31.76 151 ARG A CA 1
ATOM 1138 C C . ARG A 1 151 ? 46.236 53.978 44.988 1.00 34.88 151 ARG A C 1
ATOM 1139 O O . ARG A 1 151 ? 47.055 53.081 45.146 1.00 34.33 151 ARG A O 1
ATOM 1147 N N . PRO A 1 152 ? 46.421 54.997 44.116 1.00 38.82 152 PRO A N 1
ATOM 1148 C CA . PRO A 1 152 ? 47.686 55.254 43.384 1.00 41.79 152 PRO A CA 1
ATOM 1149 C C . PRO A 1 152 ? 48.982 55.046 44.157 1.00 45.80 152 PRO A C 1
ATOM 1150 O O . PRO A 1 152 ? 49.946 54.580 43.577 1.00 47.21 152 PRO A O 1
ATOM 1154 N N . ILE A 1 153 ? 49.030 55.333 45.450 1.00 50.90 153 ILE A N 1
ATOM 1155 C CA . ILE A 1 153 ? 50.261 55.020 46.244 1.00 54.53 153 ILE A CA 1
ATOM 1156 C C . ILE A 1 153 ? 51.270 56.167 46.116 1.00 56.55 153 ILE A C 1
ATOM 1157 O O . ILE A 1 153 ? 52.488 55.925 45.971 1.00 57.84 153 ILE A O 1
ATOM 1162 N N . ILE A 1 154 ? 50.754 57.405 46.184 1.00 58.43 154 ILE A N 1
ATOM 1163 C CA . ILE A 1 154 ? 51.478 58.635 45.775 1.00 58.89 154 ILE A CA 1
ATOM 1164 C C . ILE A 1 154 ? 52.715 58.343 44.885 1.00 59.59 154 ILE A C 1
ATOM 1165 O O . ILE A 1 154 ? 52.622 57.577 43.893 1.00 59.58 154 ILE A O 1
ATOM 1170 N N . ASP B 1 8 ? 47.652 34.128 32.328 1.00 67.75 8 ASP B N 1
ATOM 1171 C CA . ASP B 1 8 ? 48.265 34.730 33.560 1.00 67.87 8 ASP B CA 1
ATOM 1172 C C . ASP B 1 8 ? 47.644 36.113 33.865 1.00 66.96 8 ASP B C 1
ATOM 1173 O O . ASP B 1 8 ? 46.962 36.307 34.885 1.00 67.26 8 ASP B O 1
ATOM 1178 N N . ASP B 1 9 ? 47.883 37.064 32.968 1.00 65.70 9 ASP B N 1
ATOM 1179 C CA . ASP B 1 9 ? 47.185 38.349 32.957 1.00 63.78 9 ASP B CA 1
ATOM 1180 C C . ASP B 1 9 ? 45.897 38.148 32.148 1.00 61.79 9 ASP B C 1
ATOM 1181 O O . ASP B 1 9 ? 44.837 38.701 32.456 1.00 61.01 9 ASP B O 1
ATOM 1186 N N . LEU B 1 10 ? 46.021 37.338 31.104 1.00 59.54 10 LEU B N 1
ATOM 1187 C CA . LEU B 1 10 ? 44.929 36.968 30.227 1.00 57.77 10 LEU B CA 1
ATOM 1188 C C . LEU B 1 10 ? 43.939 36.020 30.936 1.00 56.49 10 LEU B C 1
ATOM 1189 O O . LEU B 1 10 ? 42.733 36.072 30.695 1.00 56.10 10 LEU B O 1
ATOM 1194 N N . GLU B 1 11 ? 44.459 35.179 31.822 1.00 54.60 11 GLU B N 1
ATOM 1195 C CA . GLU B 1 11 ? 43.636 34.356 32.690 1.00 53.08 11 GLU B CA 1
ATOM 1196 C C . GLU B 1 11 ? 42.651 35.167 33.527 1.00 51.17 11 GLU B C 1
ATOM 1197 O O . GLU B 1 11 ? 41.480 34.788 33.645 1.00 50.67 11 GLU B O 1
ATOM 1203 N N . GLN B 1 12 ? 43.125 36.259 34.128 1.00 48.08 12 GLN B N 1
ATOM 1204 C CA . GLN B 1 12 ? 42.263 37.101 34.935 1.00 46.14 12 GLN B CA 1
ATOM 1205 C C . GLN B 1 12 ? 41.212 37.831 34.094 1.00 43.26 12 GLN B C 1
ATOM 1206 O O . GLN B 1 12 ? 40.108 38.070 34.551 1.00 42.59 12 GLN B O 1
ATOM 1212 N N . TYR B 1 13 ? 41.541 38.162 32.859 1.00 41.00 13 TYR B N 1
ATOM 1213 C CA . TYR B 1 13 ? 40.564 38.806 32.018 1.00 39.47 13 TYR B CA 1
ATOM 1214 C C . TYR B 1 13 ? 39.408 37.852 31.643 1.00 38.17 13 TYR B C 1
ATOM 1215 O O . TYR B 1 13 ? 38.236 38.221 31.740 1.00 37.99 13 TYR B O 1
ATOM 1224 N N . LEU B 1 14 ? 39.747 36.637 31.233 1.00 36.59 14 LEU B N 1
ATOM 1225 C CA . LEU B 1 14 ? 38.754 35.605 30.937 1.00 34.75 14 LEU B CA 1
ATOM 1226 C C . LEU B 1 14 ? 37.885 35.293 32.162 1.00 34.14 14 LEU B C 1
ATOM 1227 O O . LEU B 1 14 ? 36.676 35.158 32.019 1.00 33.86 14 LEU B O 1
ATOM 1232 N N . ASP B 1 15 ? 38.496 35.181 33.345 1.00 32.66 15 ASP B N 1
ATOM 1233 C CA . ASP B 1 15 ? 37.771 35.002 34.603 1.00 32.61 15 ASP B CA 1
ATOM 1234 C C . ASP B 1 15 ? 36.766 36.091 34.872 1.00 32.14 15 ASP B C 1
ATOM 1235 O O . ASP B 1 15 ? 35.613 35.813 35.121 1.00 31.99 15 ASP B O 1
ATOM 1240 N N . GLU B 1 16 ? 37.218 37.332 34.809 1.00 31.74 16 GLU B N 1
ATOM 1241 C CA . GLU B 1 16 ? 36.371 38.510 35.027 1.00 31.83 16 GLU B CA 1
ATOM 1242 C C . GLU B 1 16 ? 35.140 38.471 34.131 1.00 31.09 16 GLU B C 1
ATOM 1243 O O . GLU B 1 16 ? 34.030 38.823 34.549 1.00 30.29 16 GLU B O 1
ATOM 1249 N N . LYS B 1 17 ? 35.347 38.031 32.886 1.00 29.92 17 LYS B N 1
ATOM 1250 C CA . LYS B 1 17 ? 34.282 38.042 31.877 1.00 30.22 17 LYS B CA 1
ATOM 1251 C C . LYS B 1 17 ? 33.253 36.976 32.153 1.00 27.46 17 LYS B C 1
ATOM 1252 O O . LYS B 1 17 ? 32.055 37.219 32.053 1.00 27.77 17 LYS B O 1
ATOM 1258 N N . ILE B 1 18 ? 33.727 35.786 32.465 1.00 25.53 18 ILE B N 1
ATOM 1259 C CA . ILE B 1 18 ? 32.857 34.696 32.827 1.00 24.26 18 ILE B CA 1
ATOM 1260 C C . ILE B 1 18 ? 32.123 35.036 34.125 1.00 23.93 18 ILE B C 1
ATOM 1261 O O . ILE B 1 18 ? 30.944 34.729 34.260 1.00 21.62 18 ILE B O 1
ATOM 1266 N N . LEU B 1 19 ? 32.818 35.658 35.081 1.00 21.85 19 LEU B N 1
ATOM 1267 C CA . LEU B 1 19 ? 32.172 36.023 36.340 1.00 22.69 19 LEU B CA 1
ATOM 1268 C C . LEU B 1 19 ? 31.149 37.142 36.155 1.00 22.09 19 LEU B C 1
ATOM 1269 O O . LEU B 1 19 ? 30.152 37.217 36.876 1.00 22.32 19 LEU B O 1
ATOM 1274 N N . ARG B 1 20 ? 31.384 38.017 35.193 1.00 22.37 20 ARG B N 1
ATOM 1275 C CA . ARG B 1 20 ? 30.423 39.060 34.867 1.00 23.16 20 ARG B CA 1
ATOM 1276 C C . ARG B 1 20 ? 29.163 38.399 34.332 1.00 22.91 20 ARG B C 1
ATOM 1277 O O . ARG B 1 20 ? 28.049 38.797 34.697 1.00 21.32 20 ARG B O 1
ATOM 1285 N N . LEU B 1 21 ? 29.342 37.420 33.433 1.00 20.59 21 LEU B N 1
ATOM 1286 C CA . LEU B 1 21 ? 28.199 36.667 32.891 1.00 20.26 21 LEU B CA 1
ATOM 1287 C C . LEU B 1 21 ? 27.451 35.906 33.994 1.00 19.37 21 LEU B C 1
ATOM 1288 O O . LEU B 1 21 ? 26.236 35.870 34.061 1.00 19.03 21 LEU B O 1
ATOM 1293 N N . LYS B 1 22 ? 28.196 35.244 34.845 1.00 18.43 22 LYS B N 1
ATOM 1294 C CA . LYS B 1 22 ? 27.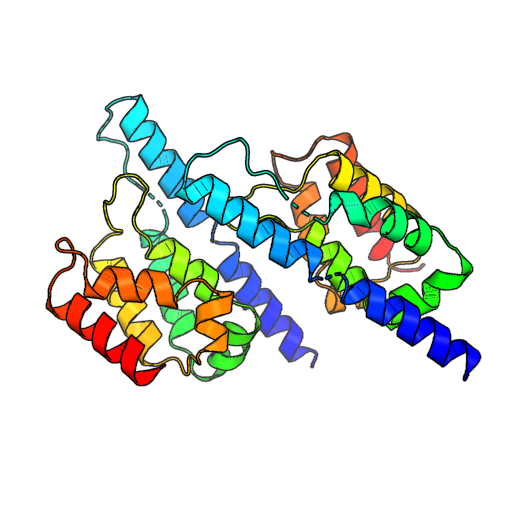541 34.576 35.987 1.00 18.82 22 LYS B CA 1
ATOM 1295 C C . LYS B 1 22 ? 26.655 35.532 36.766 1.00 19.05 22 LYS B C 1
ATOM 1296 O O . LYS B 1 22 ? 25.508 35.206 37.103 1.00 17.59 22 LYS B O 1
ATOM 1302 N N . ASP B 1 23 ? 27.147 36.743 37.037 1.00 19.58 23 ASP B N 1
ATOM 1303 C CA . ASP B 1 23 ? 26.337 37.696 37.762 1.00 20.48 23 ASP B CA 1
ATOM 1304 C C . ASP B 1 23 ? 25.139 38.132 36.922 1.00 20.70 23 ASP B C 1
ATOM 1305 O O . ASP B 1 23 ? 24.060 38.276 37.421 1.00 20.41 23 ASP B O 1
ATOM 1310 N N . GLU B 1 24 ? 25.339 38.389 35.639 1.00 20.29 24 GLU B N 1
ATOM 1311 C CA . GLU B 1 24 ? 24.197 38.813 34.825 1.00 21.04 24 GLU B CA 1
ATOM 1312 C C . GLU B 1 24 ? 23.147 37.702 34.763 1.00 18.80 24 GLU B C 1
ATOM 1313 O O . GLU B 1 24 ? 21.948 37.993 34.813 1.00 17.97 24 GLU B O 1
ATOM 1327 N N . ASN B 1 26 ? 22.542 35.470 36.978 1.00 18.70 26 ASN B N 1
ATOM 1328 C CA . ASN B 1 26 ? 21.898 35.367 38.263 1.00 19.84 26 ASN B CA 1
ATOM 1329 C C . ASN B 1 26 ? 20.893 36.483 38.508 1.00 20.18 26 ASN B C 1
ATOM 1330 O O . ASN B 1 26 ? 19.827 36.225 39.071 1.00 21.98 26 ASN B O 1
ATOM 1335 N N . ILE B 1 27 ? 21.236 37.704 38.105 1.00 21.07 27 ILE B N 1
ATOM 1336 C CA . ILE B 1 27 ? 20.333 38.867 38.140 1.00 21.74 27 ILE B CA 1
ATOM 1337 C C . ILE B 1 27 ? 19.084 38.596 37.287 1.00 21.68 27 ILE B C 1
ATOM 1338 O O . ILE B 1 27 ? 17.967 38.826 37.733 1.00 20.54 27 ILE B O 1
ATOM 1343 N N . ALA B 1 28 ? 19.280 38.094 36.054 1.00 19.82 28 ALA B N 1
ATOM 1344 C CA . ALA B 1 28 ? 18.147 37.792 35.153 1.00 18.90 28 ALA B CA 1
ATOM 1345 C C . ALA B 1 28 ? 17.192 36.811 35.794 1.00 19.03 28 ALA B C 1
ATOM 1346 O O . ALA B 1 28 ? 15.964 36.970 35.692 1.00 19.11 28 ALA B O 1
ATOM 1348 N N . ALA B 1 29 ? 17.738 35.816 36.491 1.00 18.79 29 ALA B N 1
ATOM 1349 C CA . ALA B 1 29 ? 16.928 34.805 37.098 1.00 18.74 29 ALA B CA 1
ATOM 1350 C C . ALA B 1 29 ? 16.199 35.371 38.319 1.00 21.20 29 ALA B C 1
ATOM 1351 O O . ALA B 1 29 ? 15.056 34.971 38.591 1.00 20.58 29 ALA B O 1
ATOM 1353 N N . GLN B 1 30 ? 16.855 36.275 39.048 1.00 21.25 30 GLN B N 1
ATOM 1354 C CA . GLN B 1 30 ? 16.223 36.867 40.238 1.00 24.64 30 GLN B CA 1
ATOM 1355 C C . GLN B 1 30 ? 15.060 37.741 39.793 1.00 24.06 30 GLN B C 1
ATOM 1356 O O . GLN B 1 30 ? 13.956 37.713 40.370 1.00 24.97 30 GLN B O 1
ATOM 1362 N N . LE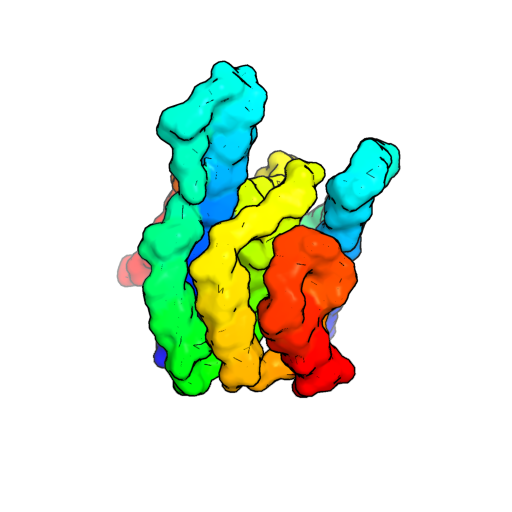U B 1 31 ? 15.290 38.521 38.736 1.00 23.37 31 LEU B N 1
ATOM 1363 C CA . LEU B 1 31 ? 14.272 39.403 38.241 1.00 22.89 31 LEU B CA 1
ATOM 1364 C C . LEU B 1 31 ? 13.088 38.618 37.747 1.00 22.59 31 LEU B C 1
ATOM 1365 O O . LEU B 1 31 ? 11.960 39.064 37.939 1.00 22.95 31 LEU B O 1
ATOM 1370 N N . ASP B 1 32 ? 13.328 37.460 37.104 1.00 21.59 32 ASP B N 1
ATOM 1371 C CA . ASP B 1 32 ? 12.233 36.652 36.600 1.00 21.01 32 ASP B CA 1
ATOM 1372 C C . ASP B 1 32 ? 11.437 36.045 37.744 1.00 22.20 32 ASP B C 1
ATOM 1373 O O . ASP B 1 32 ? 10.220 35.970 37.700 1.00 21.94 32 ASP B O 1
ATOM 1378 N N . ILE B 1 33 ? 12.134 35.614 38.778 1.00 22.46 33 ILE B N 1
ATOM 1379 C CA . ILE B 1 33 ? 11.453 35.167 39.985 1.00 24.19 33 ILE B CA 1
ATOM 1380 C C . ILE B 1 33 ? 10.590 36.261 40.658 1.00 25.53 33 ILE B C 1
ATOM 1381 O O . ILE B 1 33 ? 9.446 35.982 41.024 1.00 27.14 33 ILE B O 1
ATOM 1386 N N . ASP B 1 34 ? 11.121 37.472 40.827 1.00 25.98 34 ASP B N 1
ATOM 1387 C CA . ASP B 1 34 ? 10.329 38.612 41.332 1.00 27.69 34 ASP B CA 1
ATOM 1388 C C . ASP B 1 34 ? 9.080 38.859 40.489 1.00 28.36 34 ASP B C 1
ATOM 1389 O O . ASP B 1 34 ? 7.978 39.086 41.000 1.00 27.49 34 ASP B O 1
ATOM 1394 N N . THR B 1 35 ? 9.257 38.829 39.176 1.00 28.04 35 THR B N 1
ATOM 1395 C CA . THR B 1 35 ? 8.115 38.966 38.269 1.00 29.26 35 THR B CA 1
ATOM 1396 C C . THR B 1 35 ? 7.097 37.880 38.477 1.00 29.74 35 THR B C 1
ATOM 1397 O O . THR B 1 35 ? 5.907 38.164 38.544 1.00 30.28 35 THR B O 1
ATOM 1401 N N . LEU B 1 36 ? 7.543 36.633 38.605 1.00 31.33 36 LEU B N 1
ATOM 1402 C CA . LEU B 1 36 ? 6.614 35.521 38.779 1.00 32.83 36 LEU B CA 1
ATOM 1403 C C . LEU B 1 36 ? 5.931 35.602 40.139 1.00 34.09 36 LEU B C 1
ATOM 1404 O O . LEU B 1 36 ? 4.755 35.338 40.230 1.00 33.74 36 LEU B O 1
ATOM 1409 N N . ASN B 1 37 ? 6.651 36.026 41.172 1.00 35.88 37 ASN B N 1
ATOM 1410 C CA . ASN B 1 37 ? 6.008 36.297 42.459 1.00 38.29 37 ASN B CA 1
ATOM 1411 C C . ASN B 1 37 ? 4.915 37.370 42.394 1.00 39.20 37 ASN B C 1
ATOM 1412 O O . ASN B 1 37 ? 3.825 37.172 42.917 1.00 40.15 37 ASN B O 1
ATOM 1417 N N . LYS B 1 38 ? 5.202 38.481 41.729 1.00 40.33 38 LYS B N 1
ATOM 1418 C CA . LYS B 1 38 ? 4.231 39.525 41.506 1.00 42.22 38 LYS B CA 1
ATOM 1419 C C . LYS B 1 38 ? 3.002 39.056 40.701 1.00 42.80 38 LYS B C 1
ATOM 1420 O O . LYS B 1 38 ? 1.882 39.484 40.970 1.00 42.63 38 LYS B O 1
ATOM 1426 N N . ARG B 1 39 ? 3.214 38.177 39.730 1.00 43.61 39 ARG B N 1
ATOM 1427 C CA . ARG B 1 39 ? 2.134 37.583 38.963 1.00 45.15 39 ARG B CA 1
ATOM 1428 C C . ARG B 1 39 ? 1.256 36.686 39.847 1.00 46.17 39 ARG B C 1
ATOM 1429 O O . ARG B 1 39 ? 0.033 36.637 39.673 1.00 46.16 39 ARG B O 1
ATOM 1437 N N . ILE B 1 40 ? 1.872 35.981 40.788 1.00 47.62 40 ILE B N 1
ATOM 1438 C CA . ILE B 1 40 ? 1.122 35.179 41.748 1.00 49.36 40 ILE B CA 1
ATOM 1439 C C . ILE B 1 40 ? 0.414 36.071 42.780 1.00 50.52 40 ILE B C 1
ATOM 1440 O O . ILE B 1 40 ? -0.733 35.820 43.128 1.00 50.76 40 ILE B O 1
ATOM 1445 N N . GLU B 1 41 ? 1.083 37.124 43.236 1.00 51.59 41 GLU B N 1
ATOM 1446 C CA . GLU B 1 41 ? 0.508 38.038 44.215 1.00 53.30 41 GLU B CA 1
ATOM 1447 C C . GLU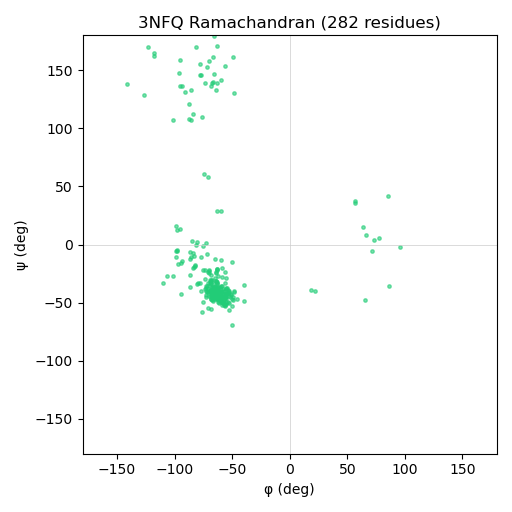 B 1 41 ? -0.694 38.823 43.682 1.00 53.31 41 GLU B C 1
ATOM 1448 O O . GLU B 1 41 ? -1.702 38.962 44.380 1.00 53.80 41 GLU B O 1
ATOM 1454 N N . THR B 1 42 ? -0.593 39.323 42.456 1.00 52.81 42 THR B N 1
ATOM 1455 C CA . THR B 1 42 ? -1.576 40.247 41.913 1.00 52.67 42 THR B CA 1
ATOM 1456 C C . THR B 1 42 ? -2.611 39.581 41.005 1.00 52.66 42 THR B C 1
ATOM 1457 O O . THR B 1 42 ? -3.608 40.202 40.640 1.00 52.94 42 THR B O 1
ATOM 1461 N N . GLY B 1 43 ? -2.375 38.320 40.653 1.00 52.42 43 GLY B N 1
ATOM 1462 C CA . GLY B 1 43 ? -3.170 37.627 39.645 1.00 51.99 43 GLY B CA 1
ATOM 1463 C C . GLY B 1 43 ? -3.030 38.180 38.227 1.00 52.03 43 GLY B C 1
ATOM 1464 O O . GLY B 1 43 ? -3.755 37.748 37.322 1.00 52.50 43 GLY B O 1
ATOM 1465 N N . ASP B 1 44 ? -2.085 39.101 38.024 1.00 51.01 44 ASP B N 1
ATOM 1466 C CA . ASP B 1 44 ? -1.949 39.870 36.780 1.00 50.49 44 ASP B CA 1
ATOM 1467 C C . ASP B 1 44 ? -1.126 39.167 35.671 1.00 50.69 44 ASP B C 1
ATOM 1468 O O . ASP B 1 44 ? 0.104 39.090 35.725 1.00 49.73 44 ASP B O 1
ATOM 1473 N N . THR B 1 45 ? -1.819 38.703 34.638 1.00 50.68 45 THR B N 1
ATOM 1474 C CA . THR B 1 45 ? -1.163 37.956 33.571 1.00 50.65 45 THR B CA 1
ATOM 1475 C C . THR B 1 45 ? -0.462 38.854 32.505 1.00 49.98 45 THR B C 1
ATOM 1476 O O . THR B 1 45 ? 0.161 38.354 31.585 1.00 50.54 45 THR B O 1
ATOM 1480 N N . SER B 1 46 ? -0.526 40.178 32.656 1.00 49.07 46 SER B N 1
ATOM 1481 C CA . SER B 1 46 ? 0.352 41.069 31.894 1.00 47.66 46 SER B CA 1
ATOM 1482 C C . SER B 1 46 ? 1.820 41.021 32.397 1.00 47.14 46 SER B C 1
ATOM 1483 O O . SER B 1 46 ? 2.684 41.767 31.895 1.00 47.40 46 SER B O 1
ATOM 1486 N N . LEU B 1 47 ? 2.081 40.175 33.406 1.00 45.40 47 LEU B N 1
ATOM 1487 C CA . LEU B 1 47 ? 3.386 40.110 34.087 1.00 43.25 47 LEU B CA 1
ATOM 1488 C C . LEU B 1 47 ? 4.140 38.920 33.558 1.00 41.62 47 LEU B C 1
ATOM 1489 O O . LEU B 1 47 ? 3.822 37.771 33.842 1.00 41.05 47 LEU B O 1
ATOM 1494 N N . ILE B 1 48 ? 5.150 39.214 32.762 1.00 40.16 48 ILE B N 1
ATOM 1495 C CA . ILE B 1 48 ? 5.765 38.162 31.985 1.00 38.58 48 ILE B CA 1
ATOM 1496 C C . ILE B 1 48 ? 7.266 38.181 32.246 1.00 35.16 48 ILE B C 1
ATOM 1497 O O . ILE B 1 48 ? 7.896 39.221 32.197 1.00 35.04 48 ILE B O 1
ATOM 1502 N N . ALA B 1 49 ? 7.820 37.031 32.592 1.00 32.77 49 ALA B N 1
ATOM 1503 C CA . ALA B 1 49 ? 9.207 36.998 33.040 1.00 30.70 49 ALA B CA 1
ATOM 1504 C C . ALA B 1 49 ? 10.038 36.628 31.827 1.00 29.41 49 ALA B C 1
ATOM 1505 O O . ALA B 1 49 ? 9.954 35.498 31.370 1.00 29.28 49 ALA B O 1
ATOM 1515 N N . GLN B 1 51 ? 13.527 37.946 31.417 1.00 22.52 51 GLN B N 1
ATOM 1516 C CA . GLN B 1 51 ? 14.907 38.388 31.447 1.00 21.03 51 GLN B CA 1
ATOM 1517 C C . GLN B 1 51 ? 15.886 37.292 31.037 1.00 18.66 51 GLN B C 1
ATOM 1518 O O . GLN B 1 51 ? 16.883 37.613 30.408 1.00 19.30 51 GLN B O 1
ATOM 1524 N N . LYS B 1 52 ? 15.626 36.036 31.383 1.00 18.55 52 LYS B N 1
ATOM 1525 C CA . LYS B 1 52 ? 16.583 34.944 31.026 1.00 17.92 52 LYS B CA 1
ATOM 1526 C C . LYS B 1 52 ? 16.532 34.780 29.515 1.00 18.73 52 LYS B C 1
ATOM 1527 O O . LYS B 1 52 ? 17.565 34.670 28.868 1.00 20.54 52 LYS B O 1
ATOM 1533 N N . VAL B 1 53 ? 15.325 34.769 28.969 1.00 18.42 53 VAL B N 1
ATOM 1534 C CA . VAL B 1 53 ? 15.152 34.614 27.463 1.00 19.87 53 VAL B CA 1
ATOM 1535 C C . VAL B 1 5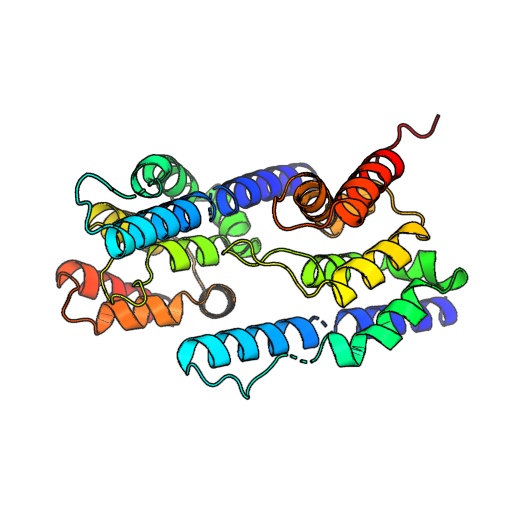3 ? 15.965 35.704 26.748 1.00 20.95 53 VAL B C 1
ATOM 1536 O O . VAL B 1 53 ? 16.651 35.414 25.755 1.00 21.34 53 VAL B O 1
ATOM 1540 N N . LYS B 1 54 ? 15.916 36.959 27.228 1.00 22.07 54 LYS B N 1
ATOM 1541 C CA . LYS B 1 54 ? 16.721 38.052 26.647 1.00 23.57 54 LYS B CA 1
ATOM 1542 C C . LYS B 1 54 ? 18.236 37.827 26.635 1.00 24.61 54 LYS B C 1
ATOM 1543 O O . LYS B 1 54 ? 18.907 38.170 25.649 1.00 24.58 54 LYS B O 1
ATOM 1549 N N . LEU B 1 55 ? 18.760 37.294 27.749 1.00 23.42 55 LEU B N 1
ATOM 1550 C CA . LEU B 1 55 ? 20.170 37.069 27.952 1.00 22.28 55 LEU B CA 1
ATOM 1551 C C . LEU B 1 55 ? 20.647 35.774 27.299 1.00 21.38 55 LEU B C 1
ATOM 1552 O O . LEU B 1 55 ? 21.854 35.604 27.080 1.00 23.32 55 LEU B O 1
ATOM 1557 N N . LEU B 1 56 ? 19.725 34.872 26.988 1.00 20.54 56 LEU B N 1
ATOM 1558 C CA . LEU B 1 56 ? 20.073 33.535 26.459 1.00 19.30 56 LEU B CA 1
ATOM 1559 C C . LEU B 1 56 ? 21.076 33.522 25.277 1.00 21.26 56 LEU B C 1
ATOM 1560 O O . LEU B 1 56 ? 22.012 32.713 25.267 1.00 19.67 56 LEU B O 1
ATOM 1565 N N . PRO B 1 57 ? 20.879 34.409 24.277 1.00 22.12 57 PRO B N 1
ATOM 1566 C CA . PRO B 1 57 ? 21.858 34.450 23.173 1.00 23.49 57 PRO B CA 1
ATOM 1567 C C . PRO B 1 57 ? 23.293 34.640 23.637 1.00 24.31 57 PRO B C 1
ATOM 1568 O O . PRO B 1 57 ? 24.181 33.983 23.124 1.00 25.49 57 PRO B O 1
ATOM 1572 N N . LYS B 1 58 ? 23.532 35.513 24.617 1.00 24.89 58 LYS B N 1
ATOM 1573 C CA . LYS B 1 58 ? 24.881 35.705 25.099 1.00 24.45 58 LYS B CA 1
ATOM 1574 C C . LYS B 1 58 ? 25.407 34.476 25.841 1.00 23.50 58 LYS B C 1
ATOM 1575 O O . LYS B 1 58 ? 26.558 34.090 25.637 1.00 23.33 58 LYS B O 1
ATOM 1581 N N . VAL B 1 59 ? 24.572 33.875 26.695 1.00 21.17 59 VAL B N 1
ATOM 1582 C CA . VAL B 1 59 ? 24.924 32.642 27.400 1.00 20.71 59 VAL B CA 1
ATOM 1583 C C . VAL B 1 59 ? 25.336 31.563 26.403 1.00 20.84 59 VAL B C 1
ATOM 1584 O O . VAL B 1 59 ? 26.360 30.874 26.589 1.00 18.51 59 VAL B O 1
ATOM 1588 N N . VAL B 1 60 ? 24.522 31.409 25.359 1.00 21.98 60 VAL B N 1
ATOM 1589 C CA . VAL B 1 60 ? 24.731 30.339 24.398 1.00 23.08 60 VAL B CA 1
ATOM 1590 C C . VAL B 1 60 ? 26.060 30.567 23.636 1.00 24.33 60 VAL B C 1
ATOM 1591 O O . VAL B 1 60 ? 26.824 29.616 23.380 1.00 24.29 60 VAL B O 1
ATOM 1595 N N . SER B 1 61 ? 26.321 31.823 23.309 1.00 25.07 61 SER B N 1
ATOM 1596 C CA . SER B 1 61 ? 27.523 32.245 22.628 1.00 27.22 61 SER B CA 1
ATOM 1597 C C . SER B 1 61 ? 28.763 31.894 23.438 1.00 27.32 61 SER B C 1
ATOM 1598 O O . SER B 1 61 ? 29.704 31.327 22.913 1.00 29.22 61 SER B O 1
ATOM 1601 N N . VAL B 1 62 ? 28.758 32.253 24.716 1.00 26.10 62 VAL B N 1
ATOM 1602 C CA . VAL B 1 62 ? 29.871 31.979 25.608 1.00 25.19 62 VAL B CA 1
ATOM 1603 C C . VAL B 1 62 ? 30.043 30.488 25.869 1.00 25.50 62 VAL B C 1
ATOM 1604 O O . VAL B 1 62 ? 31.162 29.980 25.826 1.00 25.33 62 VAL B O 1
ATOM 1608 N N . LEU B 1 63 ? 28.957 29.771 26.108 1.00 25.24 63 LEU B N 1
ATOM 1609 C CA . LEU B 1 63 ? 29.062 28.339 26.351 1.00 26.42 63 LEU B CA 1
ATOM 1610 C C . LEU B 1 63 ? 29.580 27.545 25.142 1.00 26.74 63 LEU B C 1
ATOM 1611 O O . LEU B 1 63 ? 30.136 26.466 25.315 1.00 27.08 63 LEU B O 1
ATOM 1616 N N . SER B 1 64 ? 29.406 28.092 23.940 1.00 27.13 64 SER B N 1
ATOM 1617 C CA . SER B 1 64 ? 29.745 27.384 22.713 1.00 29.54 64 SER B CA 1
ATOM 1618 C C . SER B 1 64 ? 31.219 27.558 22.320 1.00 29.80 64 SER B C 1
ATOM 1619 O O . SER B 1 64 ? 31.660 26.841 21.433 1.00 31.98 64 SER B O 1
ATOM 1622 N N . LYS B 1 65 ? 31.949 28.499 22.945 1.00 29.35 65 LYS B N 1
ATOM 1623 C CA . LYS B 1 65 ? 33.390 28.741 22.693 1.00 29.45 65 LYS B CA 1
ATOM 1624 C C . LYS B 1 65 ? 34.270 27.675 23.348 1.00 28.85 65 LYS B C 1
ATOM 1625 O O . LYS B 1 65 ? 34.379 27.609 24.565 1.00 27.69 65 LYS B O 1
ATOM 1631 N N . ALA B 1 66 ? 34.878 26.814 22.530 1.00 30.18 66 ALA B N 1
ATOM 1632 C CA . ALA B 1 66 ? 35.709 25.731 23.051 1.00 30.28 66 ALA B CA 1
ATOM 1633 C C . ALA B 1 66 ? 36.829 26.319 23.864 1.00 29.38 66 ALA B C 1
ATOM 1634 O O . ALA B 1 66 ? 37.157 25.768 24.890 1.00 30.34 66 ALA B O 1
ATOM 1636 N N . ASN B 1 67 ? 37.374 27.472 23.471 1.00 29.29 67 ASN B N 1
ATOM 1637 C CA . ASN B 1 67 ? 38.500 28.039 24.252 1.00 29.94 67 ASN B CA 1
ATOM 1638 C C . ASN B 1 67 ? 38.147 28.624 25.628 1.00 29.27 67 ASN B C 1
ATOM 1639 O O . ASN B 1 67 ? 39.031 28.951 26.428 1.00 29.05 67 ASN B O 1
ATOM 1644 N N . LEU B 1 68 ? 36.836 28.723 25.923 1.00 27.49 68 LEU B N 1
ATOM 1645 C CA . LEU B 1 68 ? 36.362 29.196 27.243 1.00 26.06 68 LEU B CA 1
ATOM 1646 C C . LEU B 1 68 ? 35.983 28.081 28.199 1.00 25.30 68 LEU B C 1
ATOM 1647 O O . LEU B 1 68 ? 35.686 28.342 29.360 1.00 24.62 68 LEU B O 1
ATOM 1652 N N . ALA B 1 69 ? 36.027 26.833 27.734 1.00 24.82 69 ALA B N 1
ATOM 1653 C CA . ALA B 1 69 ? 35.592 25.710 28.547 1.00 26.44 69 ALA B CA 1
ATOM 1654 C C . ALA B 1 69 ? 36.240 25.654 29.937 1.00 26.45 69 ALA B C 1
ATOM 1655 O O . ALA B 1 69 ? 35.538 25.484 30.949 1.00 26.90 69 ALA B O 1
ATOM 1657 N N . ASP B 1 70 ? 37.562 25.853 30.026 1.00 27.42 70 ASP B N 1
ATOM 1658 C CA . ASP B 1 70 ? 38.200 25.781 31.369 1.00 28.73 70 ASP B CA 1
ATOM 1659 C C . ASP B 1 70 ? 37.774 26.893 32.285 1.00 26.34 70 ASP B C 1
ATOM 1660 O O . ASP B 1 70 ? 37.583 26.686 33.489 1.00 28.45 70 ASP B O 1
ATOM 1665 N N . THR B 1 71 ? 37.667 28.088 31.723 1.00 26.70 71 THR B N 1
ATOM 1666 C CA . THR B 1 71 ? 37.238 29.270 32.457 1.00 27.06 71 THR B CA 1
ATOM 1667 C C . THR B 1 71 ? 35.808 29.089 32.953 1.00 26.07 71 THR B C 1
ATOM 1668 O O . THR B 1 71 ? 35.479 29.423 34.112 1.00 26.19 71 THR B O 1
ATOM 1672 N N . ILE B 1 72 ? 34.976 28.552 32.063 1.00 25.70 72 ILE B N 1
ATOM 1673 C CA . ILE B 1 72 ? 33.566 28.298 32.360 1.00 24.82 72 ILE B CA 1
ATOM 1674 C C . ILE B 1 72 ? 33.508 27.300 33.490 1.00 25.23 72 ILE B C 1
ATOM 1675 O O . ILE B 1 72 ? 32.806 27.497 34.470 1.00 25.53 72 ILE B O 1
ATOM 1680 N N . LEU B 1 73 ? 34.281 26.232 33.370 1.00 26.00 73 LEU B N 1
ATOM 1681 C CA . LEU B 1 73 ? 34.233 25.186 34.388 1.00 28.29 73 LEU B CA 1
ATOM 1682 C C . LEU B 1 73 ? 34.873 25.592 35.708 1.00 29.15 73 LEU B C 1
ATOM 1683 O O . LEU B 1 73 ? 34.303 25.366 36.784 1.00 29.43 73 LEU B O 1
ATOM 1688 N N . ASP B 1 74 ? 36.010 26.283 35.626 1.00 29.56 74 ASP B N 1
ATOM 1689 C CA . ASP B 1 74 ? 36.750 26.729 36.816 1.00 30.19 74 ASP B CA 1
ATOM 1690 C C . ASP B 1 74 ? 36.019 27.751 37.696 1.00 30.24 74 ASP B C 1
ATOM 1691 O O . ASP B 1 74 ? 36.192 27.764 38.931 1.00 31.91 74 ASP B O 1
ATOM 1696 N N . ASN B 1 75 ? 35.214 28.632 37.089 1.00 28.17 75 ASN B N 1
ATOM 1697 C CA . ASN B 1 75 ? 34.531 29.661 37.824 1.00 25.83 75 ASN B CA 1
ATOM 1698 C C . ASN B 1 75 ? 33.079 29.294 38.167 1.00 24.55 75 ASN B C 1
ATOM 1699 O O . ASN B 1 75 ? 32.296 30.166 38.516 1.00 25.24 75 ASN B O 1
ATOM 1704 N N . ASN B 1 76 ? 32.729 28.027 37.992 1.00 23.20 76 ASN B N 1
ATOM 1705 C CA . ASN B 1 76 ? 31.411 27.501 38.355 1.00 22.41 76 ASN B CA 1
ATOM 1706 C C . ASN B 1 76 ? 30.248 28.272 37.651 1.00 20.97 76 ASN B C 1
ATOM 1707 O O . ASN B 1 76 ? 29.190 28.481 38.222 1.00 19.87 76 ASN B O 1
ATOM 1712 N N . LEU B 1 77 ? 30.456 28.664 36.406 1.00 19.15 77 LEU B N 1
ATOM 1713 C CA . LEU B 1 77 ? 29.335 29.187 35.616 1.00 19.10 77 LEU B CA 1
ATOM 1714 C C . LEU B 1 77 ? 28.149 28.182 35.553 1.00 18.53 77 LEU B C 1
ATOM 1715 O O . LEU B 1 77 ? 26.987 28.564 35.388 1.00 17.24 77 LEU B O 1
ATOM 1720 N N . LEU B 1 78 ? 28.429 26.884 35.640 1.00 19.80 78 LEU B N 1
ATOM 1721 C CA . LEU B 1 78 ? 27.376 25.889 35.554 1.00 19.53 78 LEU B CA 1
ATOM 1722 C C . LEU B 1 78 ? 26.362 25.987 36.691 1.00 19.90 78 LEU B C 1
ATOM 1723 O O . LEU B 1 78 ? 25.223 25.515 36.575 1.00 19.03 78 LEU B O 1
ATOM 1728 N N . GLN B 1 79 ? 26.757 26.619 37.788 1.00 20.30 79 GLN B N 1
ATOM 1729 C CA . GLN B 1 79 ? 25.809 26.899 38.865 1.00 20.26 79 GLN B CA 1
ATOM 1730 C C . GLN B 1 79 ? 24.690 27.879 38.397 1.00 20.83 79 GLN B C 1
ATOM 1731 O O . GLN B 1 79 ? 23.528 27.736 38.763 1.00 20.72 79 GLN B O 1
ATOM 1737 N N . SER B 1 80 ? 25.057 28.840 37.558 1.00 19.83 80 SER B N 1
ATOM 1738 C CA . SER B 1 80 ? 24.060 29.781 37.007 1.00 19.46 80 SER B CA 1
ATOM 1739 C C . SER B 1 80 ? 23.190 29.094 35.948 1.00 18.60 80 SER B C 1
ATOM 1740 O O . SER B 1 80 ? 21.995 29.347 35.914 1.00 17.97 80 SER B O 1
ATOM 1743 N N . VAL B 1 81 ? 23.810 28.230 35.133 1.00 18.24 81 VAL B N 1
ATOM 1744 C CA . VAL B 1 81 ? 23.096 27.332 34.211 1.00 17.06 81 VAL B CA 1
ATOM 1745 C C . VAL B 1 81 ? 22.097 26.457 34.957 1.00 18.57 81 VAL B C 1
ATOM 1746 O O . VAL B 1 81 ? 20.898 26.361 34.604 1.00 15.20 81 VAL B O 1
ATOM 1750 N N . ARG B 1 82 ? 22.539 25.892 36.079 1.00 19.16 82 ARG B N 1
ATOM 1751 C CA . ARG B 1 82 ? 21.645 25.096 36.863 1.00 21.44 82 ARG B CA 1
ATOM 1752 C C . ARG B 1 82 ? 20.429 25.873 37.313 1.00 21.71 82 ARG B C 1
ATOM 1753 O O . ARG B 1 82 ? 19.278 25.415 37.152 1.00 23.20 82 ARG B O 1
ATOM 1761 N N . ILE B 1 83 ? 20.658 27.031 37.915 1.00 22.06 83 ILE B N 1
ATOM 1762 C CA . ILE B 1 83 ? 19.588 27.908 38.333 1.00 20.66 83 ILE B CA 1
ATOM 1763 C C . ILE B 1 83 ? 18.593 28.262 37.219 1.00 19.89 83 ILE B C 1
ATOM 1764 O O . ILE B 1 83 ? 17.402 28.284 37.459 1.00 19.14 83 ILE B O 1
ATOM 1769 N N . TRP B 1 84 ? 19.076 28.530 36.016 1.00 18.69 84 TRP B N 1
ATOM 1770 C CA . TRP B 1 84 ? 18.150 28.792 34.912 1.00 17.46 84 TRP B CA 1
ATOM 1771 C C . TRP B 1 84 ? 17.267 27.552 34.566 1.00 18.78 84 TRP B C 1
ATOM 1772 O O . TRP B 1 84 ? 16.129 27.700 34.117 1.00 19.58 84 TRP B O 1
ATOM 1783 N N . LEU B 1 85 ? 17.790 26.349 34.751 1.00 17.58 85 LEU B N 1
ATOM 1784 C CA . LEU B 1 85 ? 17.062 25.118 34.383 1.00 20.08 85 LEU B CA 1
ATOM 1785 C C . LEU B 1 85 ? 16.097 24.660 35.438 1.00 22.48 85 LEU B C 1
ATOM 1786 O O . LEU B 1 85 ? 15.191 23.864 35.176 1.00 22.46 85 LEU B O 1
ATOM 1791 N N . GLU B 1 86 ? 16.296 25.126 36.654 1.00 26.05 86 GLU B N 1
ATOM 1792 C CA . GLU B 1 86 ? 15.598 24.483 37.728 1.00 30.99 86 GLU B CA 1
ATOM 1793 C C . GLU B 1 86 ? 14.113 24.871 37.821 1.00 33.70 86 GLU B C 1
ATOM 1794 O O . GLU B 1 86 ? 13.708 25.999 37.465 1.00 32.83 86 GLU B O 1
ATOM 1800 N N . PRO B 1 87 ? 13.283 23.894 38.244 1.00 38.11 87 PRO B N 1
ATOM 1801 C CA . PRO B 1 87 ? 11.877 24.195 38.402 1.00 41.70 87 PRO B CA 1
ATOM 1802 C C . PRO B 1 87 ? 11.747 25.140 39.550 1.00 45.26 87 PRO B C 1
ATOM 1803 O O . PRO B 1 87 ? 12.435 24.961 40.564 1.00 46.83 87 PRO B O 1
ATOM 1807 N N . LEU B 1 88 ? 10.921 26.163 39.375 1.00 48.85 88 LEU B N 1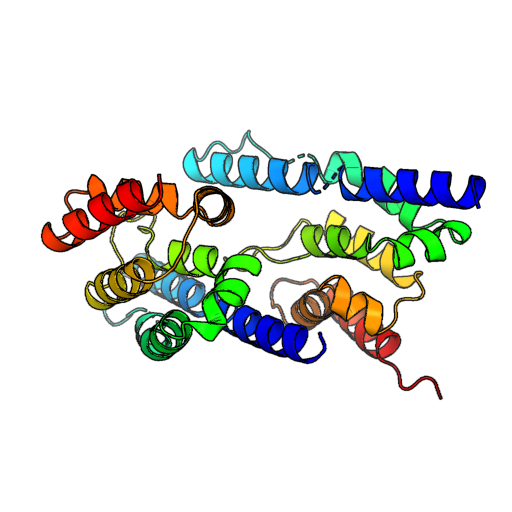
ATOM 1808 C CA . LEU B 1 88 ? 10.353 26.935 40.493 1.00 51.78 88 LEU B CA 1
ATOM 1809 C C . LEU B 1 88 ? 9.726 26.059 41.610 1.00 54.11 88 LEU B C 1
ATOM 1810 O O . LEU B 1 88 ? 9.423 24.874 41.378 1.00 54.66 88 LEU B O 1
ATOM 1815 N N . PRO B 1 89 ? 9.537 26.634 42.836 1.00 55.89 89 PRO B N 1
ATOM 1816 C CA . PRO B 1 89 ? 8.682 25.920 43.815 1.00 56.67 89 PRO B CA 1
ATOM 1817 C C . PRO B 1 89 ? 7.259 25.631 43.272 1.00 57.10 89 PRO B C 1
ATOM 1818 O O . PRO B 1 89 ? 6.611 24.688 43.744 1.00 57.76 89 PRO B O 1
ATOM 1822 N N . ASP B 1 90 ? 6.804 26.418 42.281 1.00 57.18 90 ASP B N 1
ATOM 1823 C CA . ASP B 1 90 ? 5.606 26.102 41.438 1.00 56.81 90 ASP B CA 1
ATOM 1824 C C . ASP B 1 90 ? 5.714 24.803 40.653 1.00 55.44 90 ASP B C 1
ATOM 1825 O O . ASP B 1 90 ? 4.722 24.355 40.080 1.00 56.21 90 ASP B O 1
ATOM 1830 N N . GLY B 1 91 ? 6.919 24.238 40.570 1.00 53.42 91 GLY B N 1
ATOM 1831 C CA . GLY B 1 91 ? 7.186 23.070 39.724 1.00 50.20 91 GLY B CA 1
ATOM 1832 C C . GLY B 1 91 ? 7.179 23.373 38.227 1.00 47.88 91 GLY B C 1
ATOM 1833 O O . GLY B 1 91 ? 7.469 22.489 37.424 1.00 48.57 91 GLY B O 1
ATOM 1834 N N . SER B 1 92 ? 6.837 24.599 37.831 1.00 45.49 92 SER B N 1
ATOM 1835 C CA . SER B 1 92 ? 6.851 24.942 36.392 1.00 42.65 92 SER B CA 1
ATOM 1836 C C . SER B 1 92 ? 8.274 25.217 35.864 1.00 39.29 92 SER B C 1
ATOM 1837 O O . SER B 1 92 ? 9.128 25.774 36.574 1.00 38.68 92 SER B O 1
ATOM 1840 N N . LEU B 1 93 ? 8.500 24.843 34.605 1.00 35.12 93 LEU B N 1
ATOM 1841 C CA . LEU B 1 93 ? 9.844 24.833 34.019 1.00 30.44 93 LEU B CA 1
ATOM 1842 C C . LEU B 1 93 ? 10.132 26.139 33.250 1.00 27.25 93 LEU B C 1
ATOM 1843 O O . LEU B 1 93 ? 9.204 26.809 32.818 1.00 26.56 93 LEU B O 1
ATOM 1848 N N . PRO B 1 94 ? 11.417 26.470 33.038 1.00 23.62 94 PRO B N 1
ATOM 1849 C CA . PRO B 1 94 ? 11.702 27.607 32.160 1.00 21.26 94 PRO B CA 1
ATOM 1850 C C . PRO B 1 94 ? 11.190 27.303 30.724 1.00 19.99 94 PRO B C 1
ATOM 1851 O O . PRO B 1 94 ? 10.746 26.177 30.436 1.00 18.66 94 PRO B O 1
ATOM 1855 N N . SER B 1 95 ? 11.216 28.307 29.872 1.00 20.65 95 SER B N 1
ATOM 1856 C CA . SER B 1 95 ? 10.729 28.096 28.509 1.00 21.38 95 SER B CA 1
ATOM 1857 C C . SER B 1 95 ? 11.455 26.949 27.810 1.00 22.04 95 SER B C 1
ATOM 1858 O O . SER B 1 95 ? 12.624 26.648 28.099 1.00 18.88 95 SER B O 1
ATOM 1861 N N . PHE B 1 96 ? 10.755 26.336 26.842 1.00 20.38 96 PHE B N 1
ATOM 1862 C CA . PHE B 1 96 ? 11.315 25.270 26.008 1.00 22.55 96 PHE B CA 1
ATOM 1863 C C . PHE B 1 96 ? 12.633 25.677 25.311 1.00 21.60 96 PHE B C 1
ATOM 1864 O O . PHE B 1 96 ? 13.565 24.897 25.219 1.00 21.16 96 PHE B O 1
ATOM 1872 N N . GLU B 1 97 ? 12.694 26.919 24.890 1.00 22.32 97 GLU B N 1
ATOM 1873 C CA . GLU B 1 97 ? 13.833 27.459 24.197 1.00 24.91 97 GLU B CA 1
ATOM 1874 C C . GLU B 1 97 ? 15.046 27.542 25.152 1.00 22.91 97 GLU B C 1
ATOM 1875 O O . GLU B 1 97 ? 16.159 27.198 24.788 1.00 22.13 97 GLU B O 1
ATOM 1881 N N . ILE B 1 98 ? 14.811 27.924 26.396 1.00 20.36 98 ILE B N 1
ATOM 1882 C CA . ILE B 1 98 ? 15.916 27.884 27.366 1.00 18.33 98 ILE B CA 1
ATOM 1883 C C . ILE B 1 98 ? 16.359 26.457 27.644 1.00 17.71 98 ILE B C 1
ATOM 1884 O O . ILE B 1 98 ? 17.568 26.178 27.635 1.00 16.91 98 ILE B O 1
ATOM 1889 N N . GLN B 1 99 ? 15.416 25.538 27.897 1.00 18.34 99 GLN B N 1
ATOM 1890 C CA . GLN B 1 99 ? 15.776 24.146 28.217 1.00 19.96 99 GLN B CA 1
ATOM 1891 C C . GLN B 1 99 ? 16.605 23.568 27.092 1.00 21.37 99 GLN B C 1
ATOM 1892 O O . GLN B 1 99 ? 17.640 22.934 27.342 1.00 21.01 99 GLN B O 1
ATOM 1898 N N . LYS B 1 100 ? 16.137 23.772 25.865 1.00 23.69 100 LYS B N 1
ATOM 1899 C CA . LYS B 1 100 ? 16.763 23.141 24.712 1.00 25.66 100 LYS B CA 1
ATOM 1900 C C . LYS B 1 100 ? 18.147 23.706 24.435 1.00 25.66 100 LYS B C 1
ATOM 1901 O O . LYS B 1 100 ? 19.093 22.944 24.164 1.00 25.78 100 LYS B O 1
ATOM 1907 N N . SER B 1 101 ? 18.249 25.036 24.450 1.00 24.92 101 SER B N 1
ATOM 1908 C CA . SER B 1 101 ? 19.504 25.723 24.196 1.00 24.68 101 SER B CA 1
ATOM 1909 C C . SER B 1 101 ? 20.513 25.419 25.243 1.00 23.67 101 SER B C 1
ATOM 1910 O O . SER B 1 101 ? 21.680 25.255 24.924 1.00 23.48 101 SER B O 1
ATOM 1913 N N . LEU B 1 102 ? 20.110 25.380 26.511 1.00 22.41 102 LEU B N 1
ATOM 1914 C CA . LEU B 1 102 ? 21.102 25.095 27.523 1.00 21.64 102 LEU B CA 1
ATOM 1915 C C . LEU B 1 102 ? 21.561 23.645 27.443 1.00 24.04 102 LEU B C 1
ATOM 1916 O O . LEU B 1 102 ? 22.747 23.350 27.619 1.00 24.32 102 LEU B O 1
ATOM 1921 N N . PHE B 1 103 ? 20.636 22.719 27.204 1.00 25.13 103 PHE B N 1
ATOM 1922 C CA . PHE B 1 103 ? 21.036 21.310 27.107 1.00 27.30 103 PHE B CA 1
ATOM 1923 C C . PHE B 1 103 ? 21.912 21.095 25.888 1.00 28.20 103 PHE B C 1
ATOM 1924 O O . PHE B 1 103 ? 22.839 20.326 25.967 1.00 29.81 103 PHE B O 1
ATOM 1932 N N . ALA B 1 104 ? 21.636 21.783 24.795 1.00 30.33 104 ALA B N 1
ATOM 1933 C CA . ALA B 1 104 ? 22.493 21.695 23.607 1.00 33.38 104 ALA B CA 1
ATOM 1934 C C . ALA B 1 104 ? 23.910 22.189 23.910 1.00 35.33 104 ALA B C 1
ATOM 1935 O O . ALA B 1 104 ? 24.904 21.513 23.605 1.00 35.44 104 ALA B O 1
ATOM 1937 N N . ALA B 1 105 ? 24.015 23.368 24.521 1.00 36.50 105 ALA B N 1
ATOM 1938 C CA . ALA B 1 105 ? 25.320 23.855 25.002 1.00 37.19 105 ALA B CA 1
ATOM 1939 C C . ALA B 1 105 ? 25.991 22.891 25.971 1.00 37.02 105 ALA B C 1
ATOM 1940 O O . ALA B 1 105 ? 27.185 22.702 25.896 1.00 38.28 105 ALA B O 1
ATOM 1942 N N . LEU B 1 106 ? 25.256 22.269 26.873 1.00 37.41 106 LEU B N 1
ATOM 1943 C CA . LEU B 1 106 ? 25.876 21.422 27.896 1.00 38.78 106 LEU B CA 1
ATOM 1944 C C . LEU B 1 106 ? 26.460 20.109 27.308 1.00 41.14 106 LEU B C 1
ATOM 1945 O O . LEU B 1 106 ? 27.348 19.472 27.895 1.00 41.16 106 LEU B O 1
ATOM 1950 N N . ASN B 1 107 ? 25.907 19.704 26.169 1.00 42.35 107 ASN B N 1
ATOM 1951 C CA . ASN B 1 107 ? 26.283 18.467 25.494 1.00 43.71 107 ASN B CA 1
ATOM 1952 C C . ASN B 1 107 ? 27.739 18.545 25.024 1.00 44.04 107 ASN B C 1
ATOM 1953 O O . ASN B 1 107 ? 28.484 17.558 25.107 1.00 44.12 107 ASN B O 1
ATOM 1958 N N . ASP B 1 108 ? 28.139 19.732 24.582 1.00 44.19 108 ASP B N 1
ATOM 1959 C CA . ASP B 1 108 ? 29.474 19.966 24.045 1.00 44.48 108 ASP B CA 1
ATOM 1960 C C . ASP B 1 108 ? 30.546 20.204 25.107 1.00 43.10 108 ASP B C 1
ATOM 1961 O O . ASP B 1 108 ? 31.736 20.091 24.820 1.00 43.38 108 ASP B O 1
ATOM 1966 N N . LEU B 1 109 ? 30.130 20.522 26.325 1.00 40.35 109 LEU B N 1
ATOM 1967 C CA . LEU B 1 109 ? 31.036 20.966 27.371 1.00 38.76 109 LEU B CA 1
ATOM 1968 C C . LEU B 1 109 ? 31.647 19.777 28.129 1.00 37.18 109 LEU B C 1
ATOM 1969 O O . LEU B 1 109 ? 30.915 18.894 28.559 1.00 37.35 109 LEU B O 1
ATOM 1974 N N . PRO B 1 110 ? 32.981 19.779 28.344 1.00 35.94 110 PRO B N 1
ATOM 1975 C CA . PRO B 1 110 ? 33.687 18.676 29.026 1.00 35.00 110 PRO B CA 1
ATOM 1976 C C . PRO B 1 110 ? 33.398 18.601 30.513 1.00 34.18 110 PRO B C 1
ATOM 1977 O O . PRO B 1 110 ? 34.319 18.670 31.306 1.00 35.39 110 PRO B O 1
ATOM 1981 N N . VAL B 1 111 ? 32.141 18.466 30.899 1.00 34.25 111 VAL B N 1
ATOM 1982 C CA . VAL B 1 111 ? 31.748 18.522 32.301 1.00 34.47 111 VAL B CA 1
ATOM 1983 C C . VAL B 1 111 ? 32.182 17.237 33.013 1.00 36.13 111 VAL B C 1
ATOM 1984 O O . VAL B 1 111 ? 32.038 16.155 32.483 1.00 36.10 111 VAL B O 1
ATOM 1988 N N . LYS B 1 112 ? 32.691 17.367 34.230 1.00 37.86 112 LYS B N 1
ATOM 1989 C CA . LYS B 1 112 ? 33.089 16.204 35.020 1.00 39.48 112 LYS B CA 1
ATOM 1990 C C . LYS B 1 112 ? 32.237 16.169 36.285 1.00 39.10 112 LYS B C 1
ATOM 1991 O O . LYS B 1 112 ? 31.579 17.149 36.630 1.00 39.20 112 LYS B O 1
ATOM 1997 N N . THR B 1 113 ? 32.246 15.026 36.955 1.00 38.98 113 THR B N 1
ATOM 1998 C CA . THR B 1 113 ? 31.506 14.803 38.191 1.00 38.71 113 THR B CA 1
ATOM 1999 C C . THR B 1 113 ? 31.703 15.899 39.213 1.00 37.83 113 THR B C 1
ATOM 2000 O O . THR B 1 113 ? 30.754 16.278 39.884 1.00 37.26 113 THR B O 1
ATOM 2004 N N . GLU B 1 114 ? 32.928 16.408 39.357 1.00 37.63 114 GLU B N 1
ATOM 2005 C CA . GLU B 1 114 ? 33.182 17.426 40.396 1.00 37.22 114 GLU B CA 1
ATOM 2006 C C . GLU B 1 114 ? 32.510 18.744 40.006 1.00 36.41 114 GLU B C 1
ATOM 2007 O O . GLU B 1 114 ? 32.219 19.560 40.862 1.00 36.11 114 GLU B O 1
ATOM 2013 N N . HIS B 1 115 ? 32.267 18.943 38.720 1.00 35.52 115 HIS B N 1
ATOM 2014 C CA . HIS B 1 115 ? 31.595 20.180 38.284 1.00 35.77 115 HIS B CA 1
ATOM 2015 C C . HIS B 1 115 ? 30.108 20.057 38.582 1.00 37.02 115 HIS B C 1
ATOM 2016 O O . HIS B 1 115 ? 29.477 21.028 39.037 1.00 37.31 115 HIS B O 1
ATOM 2023 N N . LEU B 1 116 ? 29.552 18.860 38.339 1.00 37.89 116 LEU B N 1
ATOM 2024 C CA . LEU B 1 116 ? 28.146 18.580 38.699 1.00 39.52 116 LEU B CA 1
ATOM 2025 C C . LEU B 1 116 ? 27.818 18.839 40.172 1.00 39.76 116 LEU B C 1
ATOM 2026 O O . LEU B 1 116 ? 26.754 19.375 40.471 1.00 40.23 116 LEU B O 1
ATOM 2031 N N . LYS B 1 117 ? 28.739 18.531 41.082 1.00 40.60 117 LYS B N 1
ATOM 2032 C CA . LYS B 1 117 ? 28.485 18.708 42.530 1.00 40.59 117 LYS B CA 1
ATOM 2033 C C . LYS B 1 117 ? 28.550 20.145 42.975 1.00 39.98 117 LYS B C 1
ATOM 2034 O O . LYS B 1 117 ? 27.683 20.637 43.712 1.00 40.81 117 LYS B O 1
ATOM 2040 N N . GLU B 1 118 ? 29.631 20.799 42.580 1.00 37.87 118 GLU B N 1
ATOM 2041 C CA . GLU B 1 118 ? 29.838 22.226 42.756 1.00 37.01 118 GLU B CA 1
ATOM 2042 C C . GLU B 1 118 ? 28.617 23.086 42.299 1.00 34.70 118 GLU B C 1
ATOM 2043 O O . GLU B 1 118 ? 28.240 24.069 42.931 1.00 33.16 118 GLU B O 1
ATOM 2049 N N . SER B 1 119 ? 28.025 22.692 41.185 1.00 33.24 119 SER B N 1
ATOM 2050 C CA . SER B 1 119 ? 27.040 23.550 40.513 1.00 31.85 119 SER B CA 1
ATOM 2051 C C . SER B 1 119 ? 25.606 23.174 40.876 1.00 31.89 119 SER B C 1
ATOM 2052 O O . SER B 1 119 ? 24.682 23.958 40.656 1.00 31.07 119 SER B O 1
ATOM 2055 N N . GLY B 1 120 ? 25.432 21.977 41.432 1.00 31.46 120 GLY B N 1
ATOM 2056 C CA . GLY B 1 120 ? 24.120 21.461 41.746 1.00 31.59 120 GLY B CA 1
ATOM 2057 C C . GLY B 1 120 ? 23.426 20.952 40.518 1.00 31.42 120 GLY B C 1
ATOM 2058 O O . GLY B 1 120 ? 22.268 20.559 40.581 1.00 32.20 120 GLY B O 1
ATOM 2059 N N . LEU B 1 121 ? 24.152 20.942 39.401 1.00 32.02 121 LEU B N 1
ATOM 2060 C CA . LEU B 1 121 ? 23.612 20.605 38.090 1.00 31.55 121 LEU B CA 1
ATOM 2061 C C . LEU B 1 121 ? 23.216 19.146 37.919 1.00 32.81 121 LEU B C 1
ATOM 2062 O O . LEU B 1 121 ? 22.274 18.847 37.187 1.00 32.28 121 LEU B O 1
ATOM 2067 N N . GLY B 1 122 ? 23.919 18.229 38.583 1.00 33.83 122 GLY B N 1
ATOM 2068 C CA . GLY B 1 122 ? 23.636 16.797 38.374 1.00 34.07 122 GLY B CA 1
ATOM 2069 C C . GLY B 1 122 ? 22.210 16.447 38.766 1.00 34.29 122 GLY B C 1
ATOM 2070 O O . GLY B 1 122 ? 21.477 15.768 38.036 1.00 34.56 122 GLY B O 1
ATOM 2071 N N . ARG B 1 123 ? 21.839 16.971 39.915 1.00 33.84 123 ARG B N 1
ATOM 2072 C CA . ARG B 1 123 ? 20.544 16.846 40.532 1.00 35.71 123 ARG B CA 1
ATOM 2073 C C . ARG B 1 123 ? 19.410 17.404 39.658 1.00 35.43 123 ARG B C 1
ATOM 2074 O O . ARG B 1 123 ? 18.379 16.746 39.438 1.00 35.54 123 ARG B O 1
ATOM 2082 N N . VAL B 1 124 ? 19.610 18.618 39.146 1.00 33.97 124 VAL B N 1
ATOM 2083 C CA . VAL B 1 124 ? 18.621 19.238 38.260 1.00 32.23 124 VAL B CA 1
ATOM 2084 C C . VAL B 1 124 ? 18.505 18.434 36.989 1.00 31.36 124 VAL B C 1
ATOM 2085 O O . VAL B 1 124 ? 17.400 18.175 36.516 1.00 31.46 124 VAL B O 1
ATOM 2089 N N . VAL B 1 125 ? 19.625 17.998 36.441 1.00 32.19 125 VAL B N 1
ATOM 2090 C CA . VAL B 1 125 ? 19.577 17.199 35.229 1.00 33.19 125 VAL B CA 1
ATOM 2091 C C . VAL B 1 125 ? 18.877 15.838 35.498 1.00 34.91 125 VAL B C 1
ATOM 2092 O O . VAL B 1 125 ? 18.113 15.372 34.657 1.00 34.60 125 VAL B O 1
ATOM 2096 N N . ILE B 1 126 ? 19.090 15.245 36.676 1.00 35.95 126 ILE B N 1
ATOM 2097 C CA . ILE B 1 126 ? 18.341 14.030 37.077 1.00 36.93 126 ILE B CA 1
ATOM 2098 C C . ILE B 1 126 ? 16.842 14.340 37.066 1.00 36.62 126 ILE B C 1
ATOM 2099 O O . ILE B 1 126 ? 16.065 13.605 36.460 1.00 37.64 126 ILE B O 1
ATOM 2104 N N . PHE B 1 127 ? 16.447 15.438 37.718 1.00 36.31 127 PHE B N 1
ATOM 2105 C CA . PHE B 1 127 ? 15.063 15.917 37.695 1.00 34.83 127 PHE B CA 1
ATOM 2106 C C . PHE B 1 127 ? 14.473 15.901 36.271 1.00 34.57 127 PHE B C 1
ATOM 2107 O O . PHE B 1 127 ? 13.359 15.400 36.080 1.00 33.35 127 PHE B O 1
ATOM 2115 N N . TYR B 1 128 ? 15.215 16.418 35.284 1.00 33.33 128 TYR B N 1
ATOM 2116 C CA . TYR B 1 128 ? 14.771 16.409 33.876 1.00 32.64 128 TYR B CA 1
ATOM 2117 C C . TYR B 1 128 ? 14.586 15.029 33.249 1.00 34.84 128 TYR B C 1
ATOM 2118 O O . TYR B 1 128 ? 13.894 14.903 32.223 1.00 34.17 128 TYR B O 1
ATOM 2127 N N . THR B 1 129 ? 15.245 14.022 33.815 1.00 36.49 129 THR B N 1
ATOM 2128 C CA . THR B 1 129 ? 15.124 12.648 33.314 1.00 39.38 129 THR B CA 1
ATOM 2129 C C . THR B 1 129 ? 13.809 12.035 33.798 1.00 40.47 129 THR B C 1
ATOM 2130 O O . THR B 1 129 ? 13.208 11.224 33.087 1.00 42.05 129 THR B O 1
ATOM 2134 N N . LYS B 1 130 ? 13.375 12.430 34.999 1.00 41.43 130 LYS B N 1
ATOM 2135 C CA . LYS B 1 130 ? 12.160 11.912 35.607 1.00 42.35 130 LYS B CA 1
ATOM 2136 C C . LYS B 1 130 ? 10.898 12.749 35.378 1.00 42.45 130 LYS B C 1
ATOM 2137 O O . LYS B 1 130 ? 9.841 12.184 35.096 1.00 42.91 130 LYS B O 1
ATOM 2143 N N . SER B 1 131 ? 10.998 14.079 35.488 1.00 41.87 131 SER B N 1
ATOM 2144 C CA . SER B 1 131 ? 9.824 14.959 35.382 1.00 41.69 131 SER B CA 1
ATOM 2145 C C . SER B 1 131 ? 8.909 14.690 34.191 1.00 41.53 131 SER B C 1
ATOM 2146 O O . SER B 1 131 ? 9.351 14.596 33.042 1.00 40.51 131 SER B O 1
ATOM 2149 N N . LYS B 1 132 ? 7.615 14.583 34.484 1.00 41.92 132 LYS B N 1
ATOM 2150 C CA . LYS B 1 132 ? 6.615 14.315 33.444 1.00 42.67 132 LYS B CA 1
ATOM 2151 C C . LYS B 1 132 ? 6.279 15.566 32.602 1.00 42.64 132 LYS B C 1
ATOM 2152 O O . LYS B 1 132 ? 5.651 15.468 31.535 1.00 42.81 132 LYS B O 1
ATOM 2158 N N . ARG B 1 133 ? 6.750 16.732 33.067 1.00 42.41 133 ARG B N 1
ATOM 2159 C CA . ARG B 1 133 ? 6.540 18.008 32.367 1.00 41.75 133 ARG B CA 1
ATOM 2160 C C . ARG B 1 133 ? 7.557 18.235 31.283 1.00 41.26 133 ARG B C 1
ATOM 2161 O O . ARG B 1 133 ? 7.438 19.178 30.525 1.00 41.34 133 ARG B O 1
ATOM 2169 N N . VAL B 1 134 ? 8.556 17.368 31.205 1.00 40.30 134 VAL B N 1
ATOM 2170 C CA . VAL B 1 134 ? 9.646 17.582 30.280 1.00 39.96 134 VAL B CA 1
ATOM 2171 C C . VAL B 1 134 ? 9.328 16.898 28.966 1.00 41.07 134 VAL B C 1
ATOM 2172 O O . VAL B 1 134 ? 8.945 15.729 28.950 1.00 40.71 134 VAL B O 1
ATOM 2176 N N . GLU B 1 135 ? 9.479 17.612 27.860 1.00 41.75 135 GLU B N 1
ATOM 2177 C CA . GLU B 1 135 ? 9.278 16.970 26.580 1.00 43.76 135 GLU B CA 1
ATOM 2178 C C . GLU B 1 135 ? 10.283 15.817 26.456 1.00 44.79 135 GLU B C 1
ATOM 2179 O O . GLU B 1 135 ? 11.418 15.920 26.921 1.00 45.01 135 GLU B O 1
ATOM 2185 N N . ALA B 1 136 ? 9.849 14.695 25.879 1.00 45.97 136 ALA B N 1
ATOM 2186 C CA . ALA B 1 136 ? 10.621 13.442 25.950 1.00 46.32 136 ALA B CA 1
ATOM 2187 C C . ALA B 1 136 ? 11.994 13.502 25.288 1.00 46.63 136 ALA B C 1
ATOM 2188 O O . ALA B 1 136 ? 12.956 12.900 25.768 1.00 45.71 136 ALA B O 1
ATOM 2190 N N . GLN B 1 137 ? 12.061 14.212 24.173 1.00 47.52 137 GLN B N 1
ATOM 2191 C CA . GLN B 1 137 ? 13.297 14.387 23.435 1.00 49.96 137 GLN B CA 1
ATOM 2192 C C . GLN B 1 137 ? 14.375 15.105 24.283 1.00 50.20 137 GLN B C 1
ATOM 2193 O O . GLN B 1 137 ? 15.551 14.742 24.233 1.00 50.54 137 GLN B O 1
ATOM 2199 N N . LEU B 1 138 ? 13.952 16.109 25.060 1.00 50.09 138 LEU B N 1
ATOM 2200 C CA . LEU B 1 138 ? 14.818 16.782 26.032 1.00 49.90 138 LEU B CA 1
ATOM 2201 C C . LEU B 1 138 ? 15.146 15.911 27.235 1.00 49.54 138 LEU B C 1
ATOM 2202 O O . LEU B 1 138 ? 16.269 15.949 27.732 1.00 49.01 138 LEU B O 1
ATOM 2207 N N . ALA B 1 139 ? 14.178 15.118 27.698 1.00 49.55 139 ALA B N 1
ATOM 2208 C CA . ALA B 1 139 ? 14.409 14.177 28.792 1.00 49.91 139 ALA B CA 1
ATOM 2209 C C . ALA B 1 139 ? 15.459 13.162 28.372 1.00 50.95 139 ALA B C 1
ATOM 2210 O O . ALA B 1 139 ? 16.194 12.605 29.196 1.00 50.49 139 ALA B O 1
ATOM 2212 N N . ARG B 1 140 ? 15.514 12.961 27.062 1.00 52.58 140 ARG B N 1
ATOM 2213 C CA . ARG B 1 140 ? 16.408 12.039 26.387 1.00 54.90 140 ARG B CA 1
ATOM 2214 C C . ARG B 1 140 ? 17.839 12.586 26.460 1.00 55.27 140 ARG B C 1
ATOM 2215 O O . ARG B 1 140 ? 18.753 11.895 26.923 1.00 55.88 140 ARG B O 1
ATOM 2223 N N . LEU B 1 141 ? 18.007 13.833 26.004 1.00 55.63 141 LEU B N 1
ATOM 2224 C CA . LEU B 1 141 ? 19.263 14.571 26.120 1.00 55.70 141 LEU B CA 1
ATOM 2225 C C . LEU B 1 141 ? 19.734 14.602 27.576 1.00 55.73 141 LEU B C 1
ATOM 2226 O O . LEU B 1 141 ? 20.867 14.245 27.867 1.00 55.80 141 LEU B O 1
ATOM 2231 N N . ALA B 1 142 ? 18.848 14.963 28.497 1.00 55.87 142 ALA B N 1
ATOM 2232 C CA . ALA B 1 142 ? 19.160 14.904 29.924 1.00 56.56 142 ALA B CA 1
ATOM 2233 C C . ALA B 1 142 ? 19.767 13.573 30.385 1.00 57.49 142 ALA B C 1
ATOM 2234 O O . ALA B 1 142 ? 20.756 13.564 31.112 1.00 57.55 142 ALA B O 1
ATOM 2236 N N . GLU B 1 143 ? 19.161 12.456 29.987 1.00 58.99 143 GLU B N 1
ATOM 2237 C CA . GLU B 1 143 ? 19.644 11.118 30.358 1.00 60.15 143 GLU B CA 1
ATOM 2238 C C . GLU B 1 143 ? 20.987 10.787 29.718 1.00 60.32 143 GLU B C 1
ATOM 2239 O O . GLU B 1 143 ? 21.882 10.241 30.376 1.00 60.28 143 GLU B O 1
ATOM 2245 N N . LYS B 1 144 ? 21.100 11.110 28.430 1.00 60.82 144 LYS B N 1
ATOM 2246 C CA . LYS B 1 144 ? 22.340 10.976 27.688 1.00 61.76 144 LYS B CA 1
ATOM 2247 C C . LYS B 1 144 ? 23.463 11.650 28.474 1.00 62.05 144 LYS B C 1
ATOM 2248 O O . LYS B 1 144 ? 24.333 10.974 29.041 1.00 62.59 144 LYS B O 1
ATOM 2254 N N . LEU B 1 145 ? 23.400 12.981 28.541 1.00 62.14 145 LEU B N 1
ATOM 2255 C CA . LEU B 1 145 ? 24.328 13.812 29.321 1.00 61.87 145 LEU B CA 1
ATOM 2256 C C . LEU B 1 145 ? 24.735 13.257 30.681 1.00 61.95 145 LEU B C 1
ATOM 2257 O O . LEU B 1 145 ? 25.913 13.251 30.996 1.00 61.99 145 LEU B O 1
ATOM 2262 N N . ILE B 1 146 ? 23.784 12.807 31.493 1.00 62.52 146 ILE B N 1
ATOM 2263 C CA . ILE B 1 146 ? 24.122 12.391 32.854 1.00 63.47 146 ILE B CA 1
ATOM 2264 C C . ILE B 1 146 ? 24.869 11.052 32.872 1.00 64.50 146 ILE B C 1
ATOM 2265 O O . ILE B 1 146 ? 25.577 10.747 33.844 1.00 64.77 146 ILE B O 1
ATOM 2270 N N . ALA B 1 147 ? 24.715 10.266 31.800 1.00 65.21 147 ALA B N 1
ATOM 2271 C CA . ALA B 1 147 ? 25.513 9.052 31.609 1.00 65.82 147 ALA B CA 1
ATOM 2272 C C . ALA B 1 147 ? 26.919 9.448 31.149 1.00 66.24 147 ALA B C 1
ATOM 2273 O O . ALA B 1 147 ? 27.906 9.134 31.811 1.00 66.35 147 ALA B O 1
ATOM 2275 N N . GLU B 1 148 ? 26.992 10.170 30.030 1.00 66.75 148 GLU B N 1
ATOM 2276 C CA . GLU B 1 148 ? 28.247 10.715 29.509 1.00 67.12 148 GLU B CA 1
ATOM 2277 C C . GLU B 1 148 ? 29.099 11.492 30.513 1.00 67.24 148 GLU B C 1
ATOM 2278 O O . GLU B 1 148 ? 30.266 11.763 30.235 1.00 67.75 148 GLU B O 1
ATOM 2284 N N . TRP B 1 149 ? 28.530 11.875 31.658 1.00 67.25 149 TRP B N 1
ATOM 2285 C CA . TRP B 1 149 ? 29.281 12.624 32.683 1.00 66.89 149 TRP B CA 1
ATOM 2286 C C . TRP B 1 149 ? 29.611 11.751 33.884 1.00 67.55 149 TRP B C 1
ATOM 2287 O O . TRP B 1 149 ? 30.580 12.011 34.602 1.00 67.79 149 TRP B O 1
ATOM 2298 N N . THR B 1 150 ? 28.771 10.745 34.109 1.00 68.34 150 THR B N 1
ATOM 2299 C CA . THR B 1 150 ? 28.831 9.895 35.296 1.00 69.41 150 THR B CA 1
ATOM 2300 C C . THR B 1 150 ? 28.127 8.574 34.995 1.00 69.88 150 THR B C 1
ATOM 2301 O O . THR B 1 150 ? 26.995 8.566 34.494 1.00 70.20 150 THR B O 1
#

Radius of gyration: 20.84 Å; Cα contacts (8 Å, |Δi|>4): 286; chains: 2; bounding box: 65×50×44 Å

GO terms:
  GO:0003682 chromatin binding (F, IDA)
  GO:0034243 regulation of transcription elongation by RNA polymerase II (P, IGI)
  GO:0005634 nucleus (C, IC)
  GO:0006357 regulation of transcription by RNA polymerase II (P, IGI)
  GO:0005665 RNA polymerase II, core complex (C, IMP)
  GO:0016973 poly(A)+ mRNA export from nucleus (P, IMP)
  GO:0006334 nucleosome assembly (P, IMP)
  GO:0061629 RNA polymerase II-specific DNA-binding transcription factor binding (F, IPI)
  GO:0000993 RNA polymerase II complex binding (F, IPI)
  GO:0006357 regulation of transcription by RNA polymerase II (P, IPI)
  GO:0005515 protein binding (F, IPI)

Solvent-accessible surface area: 16469 Å² total

Secondary structure (DSSP, 8-state):
--HHHHHHHHHHHHHH--HHHHHHHHHHHHHHHH--TT----HHHHHHHHHHHHT-GGGHHHHHHTTHHHHHHHHHSPPTTS----HHHHHHHHHHHHTS---HHHHHHHSHHHHHHHHHH-TTS-HHHHHHHHHHHHHHT----/-HHHHHHHHHHHHHHH--HHHHHHHHHHHHHHHH--TT----HHHHHHHHHHHHT-GGGHHHHHHTTHHHHHHHHHSPPTT-PPPPHHHHHHHHHHHHHS---HHHHHHHTHHHHHHHHHH-TTS-HHHHHHHHHHHHHH-